Protein AF-A0A1B8DMP6-F1 (afdb_monomer_lite)

pLDDT: mean 74.44, std 21.94, range [22.84, 97.94]

Radius of gyration: 22.15 Å; chains: 1; bounding box: 63×44×57 Å

Foldseek 3Di:
DDDDDDDDDDDDPPPDDDDDDPDDDDPDDFFEWEDDPDQWIFGRDVLGTFTWGFDDPDPFKTKTFTPDDLVRLCVSCVVVVVVVCCCCVPVVDPDPPPVSPDPRIKMKGKWAFQPPDDPPDTRVVLVVQQQVLLVVCVVCDPAAAWRWSAKHHYPRIITTITDDFPFAFQVVVLVPQDDPPPDPPSADDVVSDDPVRVVLVVVLLVQNLVSLLVSLVFKLQQDDDRRQWTQHPVRRTYGDDSSRIDTNVPPPPPDSSSCVSVCVSVVRVCSNPVD

Structure (mmCIF, N/CA/C/O backbone):
data_AF-A0A1B8DMP6-F1
#
_entry.id   AF-A0A1B8DMP6-F1
#
loop_
_atom_site.group_PDB
_atom_site.id
_atom_site.type_symbol
_atom_site.label_atom_id
_atom_site.label_alt_id
_atom_site.label_comp_id
_atom_site.label_asym_id
_atom_site.label_entity_id
_atom_site.label_seq_id
_atom_site.pdbx_PDB_ins_code
_atom_site.Cartn_x
_atom_site.Cartn_y
_atom_site.Cartn_z
_atom_site.occupancy
_atom_site.B_iso_or_equiv
_atom_site.auth_seq_id
_atom_site.auth_comp_id
_atom_site.auth_asym_id
_atom_site.auth_atom_id
_atom_site.pdbx_PDB_model_num
ATOM 1 N N . MET A 1 1 ? 45.201 -12.521 -18.069 1.00 33.62 1 MET A N 1
ATOM 2 C CA . MET A 1 1 ? 44.162 -11.495 -18.303 1.00 33.62 1 MET A CA 1
ATOM 3 C C . MET A 1 1 ? 43.830 -10.899 -16.941 1.00 33.62 1 MET A C 1
ATOM 5 O O . MET A 1 1 ? 43.473 -11.655 -16.050 1.00 33.62 1 MET A O 1
ATOM 9 N N . GLN A 1 2 ? 44.155 -9.622 -16.728 1.00 22.84 2 GLN A N 1
ATOM 10 C CA . GLN A 1 2 ? 44.167 -8.981 -15.406 1.00 22.84 2 GLN A CA 1
ATOM 11 C C . GLN A 1 2 ? 42.744 -8.743 -14.884 1.00 22.84 2 GLN A C 1
ATOM 13 O O . GLN A 1 2 ? 41.912 -8.181 -15.591 1.00 22.84 2 GLN A O 1
ATOM 18 N N . ILE A 1 3 ? 42.490 -9.162 -13.643 1.00 25.84 3 ILE A N 1
ATOM 19 C CA . ILE A 1 3 ? 41.273 -8.852 -12.889 1.00 25.84 3 ILE A CA 1
ATOM 20 C C . ILE A 1 3 ? 41.447 -7.436 -12.335 1.00 25.84 3 ILE A C 1
ATOM 22 O O . ILE A 1 3 ? 42.351 -7.185 -11.538 1.00 25.84 3 ILE A O 1
ATOM 26 N N . ALA A 1 4 ? 40.621 -6.502 -12.799 1.00 23.95 4 ALA A N 1
ATOM 27 C CA . ALA A 1 4 ? 40.600 -5.143 -12.282 1.00 23.95 4 ALA A CA 1
ATOM 28 C C . ALA A 1 4 ? 39.907 -5.130 -10.911 1.00 23.95 4 ALA A C 1
ATOM 30 O O . ALA A 1 4 ? 38.746 -5.516 -10.791 1.00 23.95 4 ALA A O 1
ATOM 31 N N . VAL A 1 5 ? 40.628 -4.689 -9.882 1.00 28.22 5 VAL A N 1
ATOM 32 C CA . VAL A 1 5 ? 40.085 -4.421 -8.545 1.00 28.22 5 VAL A CA 1
ATOM 33 C C . VAL A 1 5 ? 39.581 -2.973 -8.529 1.00 28.22 5 VAL A C 1
ATOM 35 O O . VAL A 1 5 ? 40.358 -2.079 -8.880 1.00 28.22 5 VAL A O 1
ATOM 38 N N . PRO A 1 6 ? 38.324 -2.689 -8.147 1.00 30.22 6 PRO A N 1
ATOM 39 C CA . PRO A 1 6 ? 37.861 -1.312 -8.039 1.00 30.22 6 PRO A CA 1
ATOM 40 C C . PRO A 1 6 ? 38.551 -0.591 -6.869 1.00 30.22 6 PRO A C 1
ATOM 42 O O . PRO A 1 6 ? 38.603 -1.087 -5.744 1.00 30.22 6 PRO A O 1
ATOM 45 N N . ARG A 1 7 ? 39.095 0.598 -7.158 1.00 28.22 7 ARG A N 1
ATOM 46 C CA . ARG A 1 7 ? 39.616 1.553 -6.169 1.00 28.22 7 ARG A CA 1
ATOM 47 C C . ARG A 1 7 ? 38.461 2.345 -5.559 1.00 28.22 7 ARG A C 1
ATOM 49 O O . ARG A 1 7 ? 37.626 2.872 -6.286 1.00 28.22 7 ARG A O 1
ATOM 56 N N . VAL A 1 8 ? 38.477 2.474 -4.236 1.00 36.81 8 VAL A N 1
ATOM 57 C CA . VAL A 1 8 ? 37.592 3.351 -3.459 1.00 36.81 8 VAL A CA 1
ATOM 58 C C . VAL A 1 8 ? 38.198 4.759 -3.392 1.00 36.81 8 VAL A C 1
ATOM 60 O O . VAL A 1 8 ? 39.362 4.910 -3.027 1.00 36.81 8 VAL A O 1
ATOM 63 N N . SER A 1 9 ? 37.410 5.785 -3.713 1.00 31.52 9 SER A N 1
ATOM 64 C CA . SER A 1 9 ? 37.657 7.208 -3.405 1.00 31.52 9 SER A CA 1
ATOM 65 C C . SER A 1 9 ? 36.310 7.932 -3.561 1.00 31.52 9 SER A C 1
ATOM 67 O O . SER A 1 9 ? 35.652 7.674 -4.560 1.00 31.52 9 SER A O 1
ATOM 69 N N . THR A 1 10 ? 35.768 8.777 -2.684 1.00 31.34 10 THR A N 1
ATOM 70 C CA . THR A 1 10 ? 36.256 9.627 -1.583 1.00 31.34 10 THR A CA 1
ATOM 71 C C . THR A 1 10 ? 35.110 9.841 -0.579 1.00 31.34 10 THR A C 1
ATOM 73 O O . THR A 1 10 ? 33.948 9.860 -0.971 1.00 31.34 10 THR A O 1
ATOM 76 N N . THR A 1 11 ? 35.420 10.055 0.700 1.00 29.83 11 THR A N 1
ATOM 77 C CA . THR A 1 11 ? 34.461 10.412 1.761 1.00 29.83 11 THR A CA 1
ATOM 78 C C . THR A 1 11 ? 34.101 11.903 1.720 1.00 29.83 11 THR A C 1
ATOM 80 O O . THR A 1 11 ? 34.985 12.754 1.817 1.00 29.83 11 THR A O 1
ATOM 83 N N . HIS A 1 12 ? 32.807 12.235 1.638 1.00 34.91 12 HIS A N 1
ATOM 84 C CA . HIS A 1 12 ? 32.299 13.576 1.954 1.00 34.91 12 HIS A CA 1
ATOM 85 C C . HIS A 1 12 ? 32.046 13.718 3.467 1.00 34.91 12 HIS A C 1
ATOM 87 O O . HIS A 1 12 ? 31.744 12.742 4.153 1.00 34.91 12 HIS A O 1
ATOM 93 N N . LYS A 1 13 ? 32.149 14.950 3.991 1.00 34.47 13 LYS A N 1
ATOM 94 C CA . LYS A 1 13 ? 32.055 15.297 5.428 1.00 34.47 13 LYS A CA 1
ATOM 95 C C . LYS A 1 13 ? 30.733 14.924 6.130 1.00 34.47 13 LYS A C 1
ATOM 97 O O . LYS A 1 13 ? 30.659 15.087 7.341 1.00 34.47 13 LYS A O 1
ATOM 102 N N . ASN A 1 14 ? 29.740 14.395 5.413 1.00 31.55 14 ASN A N 1
ATOM 103 C CA . ASN A 1 14 ? 28.408 14.095 5.949 1.00 31.55 14 ASN A CA 1
ATOM 104 C C . ASN A 1 14 ? 28.086 12.587 6.005 1.00 31.55 14 ASN A C 1
ATOM 106 O O . ASN A 1 14 ? 26.927 12.228 6.147 1.00 31.55 14 ASN A O 1
ATOM 110 N N . GLY A 1 15 ? 29.071 11.691 5.884 1.00 30.66 15 GLY A N 1
ATOM 111 C CA . GLY A 1 15 ? 28.892 10.259 6.192 1.00 30.66 15 GLY A CA 1
ATOM 112 C C . GLY A 1 15 ? 28.132 9.408 5.161 1.00 30.66 15 GLY A C 1
ATOM 113 O O . GLY A 1 15 ? 28.209 8.185 5.236 1.00 30.66 15 GLY A O 1
ATOM 114 N N . TRP A 1 16 ? 27.480 10.001 4.160 1.00 24.11 16 TRP A N 1
ATOM 115 C CA . TRP A 1 16 ? 26.817 9.253 3.087 1.00 24.11 16 TRP A CA 1
ATOM 116 C C . TRP A 1 16 ? 27.833 8.723 2.063 1.00 24.11 16 TRP A C 1
ATOM 118 O O . TRP A 1 16 ? 28.698 9.462 1.584 1.00 24.11 16 TRP A O 1
ATOM 128 N N . ARG A 1 17 ? 27.748 7.424 1.743 1.00 28.45 17 ARG A N 1
ATOM 129 C CA . ARG A 1 17 ? 28.508 6.789 0.655 1.00 28.45 17 ARG A CA 1
ATOM 130 C C . ARG A 1 17 ? 27.639 6.753 -0.601 1.00 28.45 17 ARG A C 1
ATOM 132 O O . ARG A 1 17 ? 26.581 6.135 -0.581 1.00 28.45 17 ARG A O 1
ATOM 139 N N . ASP A 1 18 ? 28.122 7.336 -1.695 1.00 25.33 18 ASP A N 1
ATOM 140 C CA . ASP A 1 18 ? 27.498 7.178 -3.010 1.00 25.33 18 ASP A CA 1
ATOM 141 C C . ASP A 1 18 ? 27.704 5.743 -3.518 1.00 25.33 18 ASP A C 1
ATOM 143 O O . ASP A 1 18 ? 28.819 5.332 -3.854 1.00 25.33 18 ASP A O 1
ATOM 147 N N . VAL A 1 19 ? 26.621 4.967 -3.594 1.00 27.80 19 VAL A N 1
ATOM 148 C CA . VAL A 1 19 ? 26.600 3.692 -4.319 1.00 27.80 19 VAL A CA 1
ATOM 149 C C . VAL A 1 19 ? 26.201 3.987 -5.763 1.00 27.80 19 VAL A C 1
ATOM 151 O O . VAL A 1 19 ? 25.028 4.118 -6.101 1.00 27.80 19 VAL A O 1
ATOM 154 N N . VAL A 1 20 ? 27.201 4.122 -6.635 1.00 23.83 20 VAL A N 1
ATOM 155 C CA . VAL A 1 20 ? 26.986 4.263 -8.080 1.00 23.83 20 VAL A CA 1
ATOM 156 C C . VAL A 1 20 ? 26.579 2.904 -8.650 1.00 23.83 20 VAL A C 1
ATOM 158 O O . VAL A 1 20 ? 27.416 2.025 -8.855 1.00 23.83 20 VAL A O 1
ATOM 161 N N . TYR A 1 21 ? 25.291 2.728 -8.943 1.00 27.02 21 TYR A N 1
ATOM 162 C CA . TYR A 1 21 ? 24.821 1.587 -9.722 1.00 27.02 21 TYR A CA 1
ATOM 163 C C . TYR A 1 21 ? 25.237 1.763 -11.187 1.00 27.02 21 TYR A C 1
ATOM 165 O O . TYR A 1 21 ? 24.752 2.652 -11.890 1.00 27.02 21 TYR A O 1
ATOM 173 N N . GLN A 1 22 ? 26.119 0.890 -11.681 1.00 22.86 22 GLN A N 1
ATOM 174 C CA . GLN A 1 22 ? 26.299 0.717 -13.122 1.00 22.86 22 GLN A CA 1
ATOM 175 C C . GLN A 1 22 ? 25.031 0.078 -13.701 1.00 22.86 22 GLN A C 1
ATOM 177 O O . GLN A 1 22 ? 24.845 -1.137 -13.674 1.00 22.86 22 GLN A O 1
ATOM 182 N N . SER A 1 23 ? 24.142 0.924 -14.221 1.00 25.86 23 SER A N 1
ATOM 183 C CA . SER A 1 23 ? 23.002 0.515 -15.036 1.00 25.86 23 SER A CA 1
ATOM 184 C C . SER A 1 23 ? 23.513 -0.149 -16.317 1.00 25.86 23 SER A C 1
ATOM 186 O O . SER A 1 23 ? 24.060 0.509 -17.204 1.00 25.86 23 SER A O 1
ATOM 188 N N . SER A 1 24 ? 23.359 -1.471 -16.414 1.00 24.83 24 SER A N 1
ATOM 189 C CA . SER A 1 24 ? 23.476 -2.160 -17.697 1.00 24.83 24 SER A CA 1
ATOM 190 C C . SER A 1 24 ? 22.242 -1.816 -18.533 1.00 24.83 24 SER A C 1
ATOM 192 O O . SER A 1 24 ? 21.097 -1.990 -18.116 1.00 24.83 24 SER A O 1
ATOM 194 N N . THR A 1 25 ? 22.479 -1.262 -19.717 1.00 27.34 25 THR A N 1
ATOM 195 C CA . THR A 1 25 ? 21.466 -0.790 -20.660 1.00 27.34 25 THR A CA 1
ATOM 196 C C . THR A 1 25 ? 20.617 -1.946 -21.196 1.00 27.34 25 THR A C 1
ATOM 198 O O . THR A 1 25 ? 20.849 -2.482 -22.277 1.00 27.34 25 THR A O 1
ATOM 201 N N . MET A 1 26 ? 19.568 -2.316 -20.460 1.00 24.88 26 MET A N 1
ATOM 202 C CA . MET A 1 26 ? 18.435 -3.044 -21.025 1.00 24.88 26 MET A CA 1
ATOM 203 C C . MET A 1 26 ? 17.499 -2.057 -21.725 1.00 24.88 26 MET A C 1
ATOM 205 O O . MET A 1 26 ? 16.881 -1.206 -21.091 1.00 24.88 26 MET A O 1
ATOM 209 N N . SER A 1 27 ? 17.359 -2.198 -23.044 1.00 28.94 27 SER A N 1
ATOM 210 C CA . SER A 1 27 ? 16.317 -1.528 -23.828 1.00 28.94 27 SER A CA 1
ATOM 211 C C . SER A 1 27 ? 14.931 -1.958 -23.320 1.00 28.94 27 SER A C 1
ATOM 213 O O . SER A 1 27 ? 14.424 -3.023 -23.680 1.00 28.94 27 SER A O 1
ATOM 215 N N . ARG A 1 28 ? 14.326 -1.154 -22.436 1.00 38.50 28 ARG A N 1
ATOM 216 C CA . ARG A 1 28 ? 12.959 -1.348 -21.934 1.00 38.50 28 ARG A CA 1
ATOM 217 C C . ARG A 1 28 ? 11.978 -0.683 -22.904 1.00 38.50 28 ARG A C 1
ATOM 219 O O . ARG A 1 28 ? 11.980 0.529 -23.082 1.00 38.50 28 ARG A O 1
ATOM 226 N N . LYS A 1 29 ? 11.134 -1.483 -23.561 1.00 38.53 29 LYS A N 1
ATOM 227 C CA . LYS A 1 29 ? 9.987 -0.972 -24.329 1.00 38.53 29 LYS A CA 1
ATOM 228 C C . LYS A 1 29 ? 8.867 -0.632 -23.339 1.00 38.53 29 LYS A C 1
ATOM 230 O O . LYS A 1 29 ? 8.308 -1.536 -22.725 1.00 38.53 29 LYS A O 1
ATOM 235 N N . HIS A 1 30 ? 8.573 0.654 -23.168 1.00 40.12 30 HIS A N 1
ATOM 236 C CA . HIS A 1 30 ? 7.564 1.159 -22.232 1.00 40.12 30 HIS A CA 1
ATOM 237 C C . HIS A 1 30 ? 6.144 1.114 -22.824 1.00 40.12 30 HIS A C 1
ATOM 239 O O . HIS A 1 30 ? 5.951 1.329 -24.020 1.00 40.12 30 HIS A O 1
ATOM 245 N N . THR A 1 31 ? 5.142 0.870 -21.973 1.00 43.78 31 THR A N 1
ATOM 246 C CA . THR A 1 31 ? 3.728 1.161 -22.274 1.00 43.78 31 THR A CA 1
ATOM 247 C C . THR A 1 31 ? 3.530 2.672 -22.147 1.00 43.78 31 THR A C 1
ATOM 249 O O . THR A 1 31 ? 3.888 3.245 -21.116 1.00 43.78 31 THR A O 1
ATOM 252 N N . ARG A 1 32 ? 3.003 3.316 -23.191 1.00 39.25 32 ARG A N 1
ATOM 253 C CA . ARG A 1 32 ? 2.798 4.770 -23.274 1.00 39.25 32 ARG A CA 1
ATOM 254 C C . ARG A 1 32 ? 1.329 5.104 -22.993 1.00 39.25 32 ARG A C 1
ATOM 256 O O . ARG A 1 32 ? 0.453 4.303 -23.270 1.00 39.25 32 ARG A O 1
ATOM 263 N N . LEU A 1 33 ? 1.033 6.270 -22.444 1.00 41.59 33 LEU A N 1
ATOM 264 C CA . LEU A 1 33 ? -0.312 6.838 -22.299 1.00 41.59 33 LEU A CA 1
ATOM 265 C C . LEU A 1 33 ? -0.308 8.187 -23.010 1.00 41.59 33 LEU A C 1
ATOM 267 O O . LEU A 1 33 ? 0.566 9.011 -22.727 1.00 41.59 33 LEU A O 1
ATOM 271 N N . ASP A 1 34 ? -1.268 8.406 -23.907 1.00 40.22 34 ASP A N 1
ATOM 272 C CA . ASP A 1 34 ? -1.482 9.704 -24.539 1.00 40.22 34 ASP A CA 1
ATOM 273 C C . ASP A 1 34 ? -2.775 10.316 -23.994 1.00 40.22 34 ASP A C 1
ATOM 275 O O . ASP A 1 34 ? -3.775 9.634 -23.744 1.00 40.22 34 ASP A O 1
ATOM 279 N N . PHE A 1 35 ? -2.722 11.627 -23.779 1.00 39.81 35 PHE A N 1
ATOM 280 C CA . PHE A 1 35 ? -3.811 12.409 -23.226 1.00 39.81 35 PHE A CA 1
ATOM 281 C C . PHE A 1 35 ? -4.544 13.105 -24.360 1.00 39.81 35 PHE A C 1
ATOM 283 O O . PHE A 1 35 ? -3.930 13.779 -25.188 1.00 39.81 35 PHE A O 1
ATOM 290 N N . ASN A 1 36 ? -5.865 12.991 -24.341 1.00 33.12 36 ASN A N 1
ATOM 291 C CA . ASN A 1 36 ? -6.738 13.932 -25.021 1.00 33.12 36 ASN A CA 1
ATOM 292 C C . ASN A 1 36 ? -7.479 14.735 -23.943 1.00 33.12 36 ASN A C 1
ATOM 294 O O . ASN A 1 36 ? -7.669 14.240 -22.835 1.00 33.12 36 ASN A O 1
ATOM 298 N N . THR A 1 37 ? -7.907 15.958 -24.239 1.00 39.00 37 THR A N 1
ATOM 299 C CA . THR A 1 37 ? -8.575 16.903 -23.310 1.00 39.00 37 THR A CA 1
ATOM 300 C C . THR A 1 37 ? -9.987 16.469 -22.852 1.00 39.00 37 THR A C 1
ATOM 302 O O . THR A 1 37 ? -10.817 17.289 -22.473 1.00 39.00 37 THR A O 1
ATOM 305 N N . SER A 1 38 ? -10.274 15.167 -22.873 1.00 37.28 38 SER A N 1
ATOM 306 C CA . SER A 1 38 ? -11.553 14.507 -22.589 1.00 37.28 38 SER A CA 1
ATOM 307 C C . SER A 1 38 ? -11.377 13.563 -21.378 1.00 37.28 38 SER A C 1
ATOM 309 O O . SER A 1 38 ? -10.249 13.136 -21.134 1.00 37.28 38 SER A O 1
ATOM 311 N N . PRO A 1 39 ? -12.419 13.175 -20.608 1.00 48.31 39 PRO A N 1
ATOM 312 C CA . PRO A 1 39 ? -12.290 12.330 -19.400 1.00 48.31 39 PRO A CA 1
ATOM 313 C C . PRO A 1 39 ? -11.859 10.869 -19.667 1.00 48.31 39 PRO A C 1
ATOM 315 O O . PRO A 1 39 ? -12.041 9.988 -18.823 1.00 48.31 39 PRO A O 1
ATOM 318 N N . HIS A 1 40 ? -11.291 10.596 -20.840 1.00 42.19 40 HIS A N 1
ATOM 319 C CA . HIS A 1 40 ? -10.938 9.278 -21.335 1.00 42.19 40 HIS A CA 1
ATOM 320 C C . HIS A 1 40 ? -9.421 9.159 -21.497 1.00 42.19 40 HIS A C 1
ATOM 322 O O . HIS A 1 40 ? -8.795 9.928 -22.223 1.00 42.19 40 HIS A O 1
ATOM 328 N N . TRP A 1 41 ? -8.846 8.163 -20.830 1.00 47.44 41 TRP A N 1
ATOM 329 C CA . TRP A 1 41 ? -7.423 7.830 -20.867 1.00 47.44 41 TRP A CA 1
ATOM 330 C C . TRP A 1 41 ? -7.208 6.692 -21.839 1.00 47.44 41 TRP A C 1
ATOM 332 O O . TRP A 1 41 ? -7.981 5.734 -21.818 1.00 47.44 41 TRP A O 1
ATOM 342 N N . VAL A 1 42 ? -6.155 6.772 -22.651 1.00 52.00 42 VAL A N 1
ATOM 343 C CA . VAL A 1 42 ? -5.785 5.699 -23.573 1.00 52.00 42 VAL A CA 1
ATOM 344 C C . VAL A 1 42 ? -4.441 5.108 -23.168 1.00 52.00 42 VAL A C 1
ATOM 346 O O . VAL A 1 42 ? -3.392 5.686 -23.439 1.00 52.00 42 VAL A O 1
ATOM 349 N N . LEU A 1 43 ? -4.458 3.939 -22.518 1.00 56.31 43 LEU A N 1
ATOM 350 C CA . LEU A 1 43 ? -3.243 3.155 -22.271 1.00 56.31 43 LEU A CA 1
ATOM 351 C C . LEU A 1 43 ? -2.788 2.576 -23.613 1.00 56.31 43 LEU A C 1
ATOM 353 O O . LEU A 1 43 ? -3.345 1.578 -24.072 1.00 56.31 43 LEU A O 1
ATOM 357 N N . HIS A 1 44 ? -1.795 3.196 -24.242 1.00 46.62 44 HIS A N 1
ATOM 358 C CA . HIS A 1 44 ? -1.091 2.652 -25.397 1.00 46.62 44 HIS A CA 1
ATOM 359 C C . HIS A 1 44 ? -0.116 1.576 -24.930 1.00 46.62 44 HIS A C 1
ATOM 361 O O . HIS A 1 44 ? 1.078 1.782 -24.700 1.00 46.62 44 HIS A O 1
ATOM 367 N N . SER A 1 45 ? -0.643 0.365 -24.814 1.00 50.59 45 SER A N 1
ATOM 368 C CA . SER A 1 45 ? 0.199 -0.815 -24.895 1.00 50.59 45 SER A CA 1
ATOM 369 C C . SER A 1 45 ? 0.634 -0.995 -26.351 1.00 50.59 45 SER A C 1
ATOM 371 O O . SER A 1 45 ? -0.184 -0.749 -27.241 1.00 50.59 45 SER A O 1
ATOM 373 N N . PRO A 1 46 ? 1.843 -1.521 -26.632 1.00 44.47 46 PRO A N 1
ATOM 374 C CA . PRO A 1 46 ? 2.209 -1.966 -27.982 1.00 44.47 46 PRO A CA 1
ATOM 375 C C . PRO A 1 46 ? 1.214 -2.971 -28.599 1.00 44.47 46 PRO A C 1
ATOM 377 O O . PRO A 1 46 ? 1.335 -3.306 -29.773 1.00 44.47 46 PRO A O 1
ATOM 380 N N . PHE A 1 47 ? 0.237 -3.451 -27.821 1.00 40.72 47 PHE A N 1
ATOM 381 C CA . PHE A 1 47 ? -0.728 -4.467 -28.212 1.00 40.72 47 PHE A CA 1
ATOM 382 C C . PHE A 1 47 ? -2.194 -3.995 -28.245 1.00 40.72 47 PHE A C 1
ATOM 384 O O . PHE A 1 47 ? -3.014 -4.722 -28.793 1.00 40.72 47 PHE A O 1
ATOM 391 N N . ALA A 1 48 ? -2.557 -2.843 -27.654 1.00 46.91 48 ALA A N 1
ATOM 392 C CA . ALA A 1 48 ? -3.903 -2.245 -27.742 1.00 46.91 48 ALA A CA 1
ATOM 393 C C . ALA A 1 48 ? -4.012 -0.916 -26.973 1.00 46.91 48 ALA A C 1
ATOM 395 O O . ALA A 1 48 ? -3.352 -0.728 -25.951 1.00 46.91 48 ALA A O 1
ATOM 396 N N . ASN A 1 49 ? -4.969 -0.087 -27.395 1.00 52.09 49 ASN A N 1
ATOM 397 C CA . ASN A 1 49 ? -5.490 1.055 -26.646 1.00 52.09 49 ASN A CA 1
ATOM 398 C C . ASN A 1 49 ? -6.470 0.556 -25.569 1.00 52.09 49 ASN A C 1
ATOM 400 O O . ASN A 1 49 ? -7.496 -0.037 -25.909 1.00 52.09 49 ASN A O 1
ATOM 404 N N . LEU A 1 50 ? -6.187 0.763 -24.279 1.00 56.97 50 LEU A N 1
ATOM 405 C CA . LEU A 1 50 ? -7.211 0.596 -23.237 1.00 56.97 50 LEU A CA 1
ATOM 406 C C . LEU A 1 50 ? -7.815 1.947 -22.890 1.00 56.97 50 LEU A C 1
ATOM 408 O O . LEU A 1 50 ? -7.102 2.842 -22.453 1.00 56.97 50 LEU A O 1
ATOM 412 N N . TYR A 1 51 ? -9.131 2.047 -23.039 1.00 56.94 51 TYR A N 1
ATOM 413 C CA . TYR A 1 51 ? -9.893 3.197 -22.581 1.00 56.94 51 TYR A CA 1
ATOM 414 C C . TYR A 1 51 ? -10.177 3.062 -21.089 1.00 56.94 51 TYR A C 1
ATOM 416 O O . TYR A 1 51 ? -10.739 2.050 -20.653 1.00 56.94 51 TYR A O 1
ATOM 424 N N . ALA A 1 52 ? -9.797 4.084 -20.330 1.00 59.56 52 ALA A N 1
ATOM 425 C CA . ALA A 1 52 ? -10.096 4.193 -18.916 1.00 59.56 52 ALA A CA 1
ATOM 426 C C . ALA A 1 52 ? -10.780 5.518 -18.577 1.00 59.56 52 ALA A C 1
ATOM 428 O O . ALA A 1 52 ? -10.470 6.561 -19.150 1.00 59.56 52 ALA A O 1
ATOM 429 N N . THR A 1 53 ? -11.705 5.464 -17.625 1.00 59.47 53 THR A N 1
ATOM 430 C CA . THR A 1 53 ? -12.316 6.649 -17.010 1.00 59.47 53 THR A CA 1
ATOM 431 C C . THR A 1 53 ? -11.624 6.917 -15.676 1.00 59.47 53 THR A C 1
ATOM 433 O O . THR A 1 53 ? -11.400 5.959 -14.932 1.00 59.47 53 THR A O 1
ATOM 436 N N . ILE A 1 54 ? -11.296 8.182 -15.376 1.00 61.62 54 ILE A N 1
ATOM 437 C CA . ILE A 1 54 ? -10.798 8.572 -14.046 1.00 61.62 54 ILE A CA 1
ATOM 438 C C . ILE A 1 54 ? -11.963 8.639 -13.071 1.00 61.62 54 ILE A C 1
ATOM 440 O O . ILE A 1 54 ? -12.934 9.350 -13.321 1.00 61.62 54 ILE A O 1
ATOM 444 N N . ASP A 1 55 ? -11.803 7.995 -11.925 1.00 57.09 55 ASP A N 1
ATOM 445 C CA . ASP A 1 55 ? -12.687 8.162 -10.775 1.00 57.09 55 ASP A CA 1
ATOM 446 C C . ASP A 1 55 ? -11.859 8.492 -9.525 1.00 57.09 55 ASP A C 1
ATOM 448 O O . ASP A 1 55 ? -11.543 7.620 -8.719 1.00 57.09 55 ASP A O 1
ATOM 452 N N . SER A 1 56 ? -11.368 9.732 -9.400 1.00 55.88 56 SER A N 1
ATOM 453 C CA . SER A 1 56 ? -10.500 10.081 -8.270 1.00 55.88 56 SER A CA 1
ATOM 454 C C . SER A 1 56 ? -10.620 11.527 -7.800 1.00 55.88 56 SER A C 1
ATOM 456 O O . SER A 1 56 ? -10.474 12.474 -8.568 1.00 55.88 56 SER A O 1
ATOM 458 N N . LYS A 1 57 ? -10.805 11.667 -6.480 1.00 60.12 57 LYS A N 1
ATOM 459 C CA . LYS A 1 57 ? -10.632 12.911 -5.711 1.00 60.12 57 LYS A CA 1
ATOM 460 C C . LYS A 1 57 ? -9.204 13.075 -5.158 1.00 60.12 57 LYS A C 1
ATOM 462 O O . LYS A 1 57 ? -8.894 14.117 -4.585 1.00 60.12 57 LYS A O 1
ATOM 467 N N . ARG A 1 58 ? -8.339 12.057 -5.274 1.00 63.47 58 ARG A N 1
ATOM 468 C CA . ARG A 1 58 ? -6.984 12.046 -4.694 1.00 63.47 58 ARG A CA 1
ATOM 469 C C . ARG A 1 58 ? -5.972 12.608 -5.693 1.00 63.47 58 ARG A C 1
ATOM 471 O O . ARG A 1 58 ? -5.893 12.150 -6.827 1.00 63.47 58 ARG A O 1
ATOM 478 N N . LYS A 1 59 ? -5.157 13.578 -5.262 1.00 71.19 59 LYS A N 1
ATOM 479 C CA . LYS A 1 59 ? -4.222 14.304 -6.147 1.00 71.19 59 LYS A CA 1
ATOM 480 C C . LYS A 1 59 ? -3.156 13.400 -6.795 1.00 71.19 59 LYS A C 1
ATOM 482 O O . LYS A 1 59 ? -2.839 13.601 -7.963 1.00 71.19 59 LYS A O 1
ATOM 487 N N . LYS A 1 60 ? -2.629 12.406 -6.062 1.00 80.25 60 LYS A N 1
ATOM 488 C CA . LYS A 1 60 ? -1.502 11.552 -6.501 1.00 80.25 60 LYS A CA 1
ATOM 489 C C . LYS A 1 60 ? -1.906 10.214 -7.153 1.00 80.25 60 LYS A C 1
ATOM 491 O O . LYS A 1 60 ? -1.063 9.567 -7.767 1.00 80.25 60 LYS A O 1
ATOM 496 N N . ALA A 1 61 ? -3.165 9.781 -7.048 1.00 85.31 61 ALA A N 1
ATOM 497 C CA . ALA A 1 61 ? -3.591 8.447 -7.487 1.00 85.31 61 ALA A CA 1
ATOM 498 C C . ALA A 1 61 ? -4.897 8.504 -8.281 1.00 85.31 61 ALA A C 1
ATOM 500 O O . ALA A 1 61 ? -5.859 9.132 -7.845 1.00 85.31 61 ALA A O 1
ATOM 501 N N . HIS A 1 62 ? -4.950 7.822 -9.426 1.00 87.19 62 HIS A N 1
ATOM 502 C CA . HIS A 1 62 ? -6.132 7.776 -10.292 1.00 87.19 62 HIS A CA 1
ATOM 503 C C . HIS A 1 62 ? -6.680 6.361 -10.359 1.00 87.19 62 HIS A C 1
ATOM 505 O O . HIS A 1 62 ? -5.951 5.436 -10.710 1.00 87.19 62 HIS A O 1
ATOM 511 N N . VAL A 1 63 ? -7.965 6.188 -10.048 1.00 88.00 63 VAL A N 1
ATOM 512 C CA . VAL A 1 63 ? -8.653 4.923 -10.307 1.00 88.00 63 VAL A CA 1
ATOM 513 C C . VAL A 1 63 ? -9.048 4.903 -11.773 1.00 88.00 63 VAL A C 1
ATOM 515 O O . VAL A 1 63 ? -9.722 5.815 -12.250 1.00 88.00 63 VAL A O 1
ATOM 518 N N . LEU A 1 64 ? -8.624 3.861 -12.476 1.00 87.06 64 LEU A N 1
ATOM 519 C CA . LEU A 1 64 ? -8.926 3.635 -13.878 1.00 87.06 64 LEU A CA 1
ATOM 520 C C . LEU A 1 64 ? -9.849 2.424 -14.002 1.00 87.06 64 LEU A C 1
ATOM 522 O O . LEU A 1 64 ? -9.500 1.325 -13.569 1.00 87.06 64 LEU A O 1
ATOM 526 N N . THR A 1 65 ? -11.015 2.620 -14.623 1.00 85.38 65 THR A N 1
ATOM 527 C CA . THR A 1 65 ? -11.925 1.519 -14.986 1.00 85.38 65 THR A CA 1
ATOM 528 C C . THR A 1 65 ? -11.778 1.181 -16.464 1.00 85.38 65 THR A C 1
ATOM 530 O O . THR A 1 65 ? -12.079 2.006 -17.324 1.00 85.38 65 THR A O 1
ATOM 533 N N . LEU A 1 66 ? -11.337 -0.039 -16.760 1.00 81.81 66 LEU A N 1
ATOM 534 C CA . LEU A 1 66 ? -11.175 -0.560 -18.111 1.00 81.81 66 LEU A CA 1
ATOM 535 C C . LEU A 1 66 ? -12.546 -0.919 -18.701 1.00 81.81 66 LEU A C 1
ATOM 537 O O . LEU A 1 66 ? -13.278 -1.739 -18.149 1.00 81.81 66 LEU A O 1
ATOM 541 N N . GLN A 1 67 ? -12.880 -0.329 -19.850 1.00 76.31 67 GLN A N 1
ATOM 542 C CA . GLN A 1 67 ? -14.215 -0.421 -20.470 1.00 76.31 67 GLN A CA 1
ATOM 543 C C . GLN A 1 67 ? -14.522 -1.763 -21.169 1.00 76.31 67 GLN A C 1
ATOM 545 O O . GLN A 1 67 ? -15.613 -1.956 -21.694 1.00 76.31 67 GLN A O 1
ATOM 550 N N . SER A 1 68 ? -13.575 -2.703 -21.217 1.00 74.25 68 SER A N 1
ATOM 551 C CA . SER A 1 68 ? -13.728 -3.968 -21.950 1.00 74.25 68 SER A CA 1
ATOM 552 C C . SER A 1 68 ? -13.736 -5.171 -21.012 1.00 74.25 68 SER A C 1
ATOM 554 O O . SER A 1 68 ? -12.924 -5.260 -20.087 1.00 74.25 68 SER A O 1
ATOM 556 N N . SER A 1 69 ? -14.648 -6.117 -21.268 1.00 77.31 69 SER A N 1
ATOM 557 C CA . SER A 1 69 ? -14.716 -7.375 -20.520 1.00 77.31 69 SER A CA 1
ATOM 558 C C . SER A 1 69 ? -13.414 -8.167 -20.664 1.00 77.31 69 SER A C 1
ATOM 560 O O . SER A 1 69 ? -12.708 -8.044 -21.668 1.00 77.31 69 SER A O 1
ATOM 562 N N . LEU A 1 70 ? -13.090 -9.009 -19.676 1.00 72.81 70 LEU A N 1
ATOM 563 C CA . LEU A 1 70 ? -11.896 -9.862 -19.732 1.00 72.81 70 LEU A CA 1
ATOM 564 C C . LEU A 1 70 ? -11.879 -10.736 -20.992 1.00 72.81 70 LEU A C 1
ATOM 566 O O . LEU A 1 70 ? -10.843 -10.837 -21.641 1.00 72.81 70 LEU A O 1
ATOM 570 N N . LEU A 1 71 ? -13.030 -11.293 -21.388 1.00 75.81 71 LEU A N 1
ATOM 571 C CA . LEU A 1 71 ? -13.149 -12.094 -22.607 1.00 75.81 71 LEU A CA 1
ATOM 572 C C . LEU A 1 71 ? -12.912 -11.255 -23.867 1.00 75.81 71 LEU A C 1
ATOM 574 O O . LEU A 1 71 ? -12.156 -11.676 -24.734 1.00 75.81 71 LEU A O 1
ATOM 578 N N . ALA A 1 72 ? -13.491 -10.054 -23.962 1.00 78.44 72 ALA A N 1
ATOM 579 C CA . ALA A 1 72 ? -13.236 -9.168 -25.098 1.00 78.44 72 ALA A CA 1
ATOM 580 C C . ALA A 1 72 ? -11.751 -8.783 -25.175 1.00 78.44 72 ALA A C 1
ATOM 582 O O . ALA A 1 72 ? -11.159 -8.782 -26.251 1.00 78.44 72 ALA A O 1
ATOM 583 N N . ARG A 1 73 ? -11.116 -8.520 -24.028 1.00 74.31 73 ARG A N 1
ATOM 584 C CA . ARG A 1 73 ? -9.677 -8.231 -23.940 1.00 74.31 73 ARG A CA 1
ATOM 585 C C . ARG A 1 73 ? -8.814 -9.427 -24.315 1.00 74.31 73 ARG A C 1
ATOM 587 O O . ARG A 1 73 ? -7.778 -9.232 -24.939 1.00 74.31 73 ARG A O 1
ATOM 594 N N . PHE A 1 74 ? -9.230 -10.632 -23.943 1.00 77.50 74 PHE A N 1
ATOM 595 C CA . PHE A 1 74 ? -8.562 -11.875 -24.303 1.00 77.50 74 PHE A CA 1
ATOM 596 C C . PHE A 1 74 ? -8.668 -12.149 -25.804 1.00 77.50 74 PHE A C 1
ATOM 598 O O . PHE A 1 74 ? -7.649 -12.284 -26.475 1.00 77.50 74 PHE A O 1
ATOM 605 N N . LEU A 1 75 ? -9.889 -12.159 -26.349 1.00 79.62 75 LEU A N 1
ATOM 606 C CA . LEU A 1 75 ? -10.158 -12.461 -27.756 1.00 79.62 75 LEU A CA 1
ATOM 607 C C . LEU A 1 75 ? -9.495 -11.449 -28.692 1.00 79.62 75 LEU A C 1
ATOM 609 O O . LEU A 1 75 ? -8.801 -11.848 -29.624 1.00 79.62 75 LEU A O 1
ATOM 613 N N . ASN A 1 76 ? -9.597 -10.152 -28.385 1.00 72.44 76 ASN A N 1
ATOM 614 C CA . ASN A 1 76 ? -8.928 -9.105 -29.162 1.00 72.44 76 ASN A CA 1
ATOM 615 C C . ASN A 1 76 ? -7.395 -9.203 -29.104 1.00 72.44 76 ASN A C 1
ATOM 617 O O . ASN A 1 76 ? -6.713 -8.525 -29.870 1.00 72.44 76 ASN A O 1
ATOM 621 N N . ARG A 1 77 ? -6.835 -10.017 -28.198 1.00 70.81 77 ARG A N 1
ATOM 622 C CA . ARG A 1 77 ? -5.389 -10.198 -28.047 1.00 70.81 77 ARG A CA 1
ATOM 623 C C . ARG A 1 77 ? -4.889 -11.605 -28.327 1.00 70.81 77 ARG A C 1
ATOM 625 O O . ARG A 1 77 ? -3.678 -11.799 -28.295 1.00 70.81 77 ARG A O 1
ATOM 632 N N . LEU A 1 78 ? -5.761 -12.545 -28.690 1.00 78.56 78 LEU A N 1
ATOM 633 C CA . LEU A 1 78 ? -5.387 -13.914 -29.052 1.00 78.56 78 LEU A CA 1
ATOM 634 C C . LEU A 1 78 ? -4.217 -13.977 -30.061 1.00 78.56 78 LEU A C 1
ATOM 636 O O . LEU A 1 78 ? -3.278 -14.733 -29.807 1.00 78.56 78 LEU A O 1
ATOM 640 N N . PRO A 1 79 ? -4.173 -13.147 -31.130 1.00 75.69 79 PRO A N 1
ATOM 641 C CA . PRO A 1 79 ? -3.048 -13.157 -32.071 1.00 75.69 79 PRO A CA 1
ATOM 642 C C . PRO A 1 79 ? -1.708 -12.790 -31.413 1.00 75.69 79 PRO A C 1
ATOM 644 O O . PRO A 1 79 ? -0.673 -13.383 -31.706 1.00 75.69 79 PRO A O 1
ATOM 647 N N . PHE A 1 80 ? -1.726 -11.848 -30.467 1.00 69.94 80 PHE A N 1
ATOM 648 C CA . PHE A 1 80 ? -0.535 -11.418 -29.734 1.00 69.94 80 PHE A CA 1
ATOM 649 C C . PHE A 1 80 ? -0.137 -12.398 -28.635 1.00 69.94 80 PHE A C 1
ATOM 651 O O . PHE A 1 80 ? 1.048 -12.548 -28.364 1.00 69.94 80 PHE A O 1
ATOM 658 N N . ILE A 1 81 ? -1.106 -13.072 -28.012 1.00 73.56 81 ILE A N 1
ATOM 659 C CA . ILE A 1 81 ? -0.860 -14.137 -27.032 1.00 73.56 81 ILE A CA 1
ATOM 660 C C . ILE A 1 81 ? -0.133 -15.292 -27.709 1.00 73.56 81 ILE A C 1
ATOM 662 O O . ILE A 1 81 ? 0.862 -15.777 -27.180 1.00 73.56 81 ILE A O 1
ATOM 666 N N . LEU A 1 82 ? -0.585 -15.680 -28.901 1.00 78.50 82 LEU A N 1
ATOM 667 C CA . LEU A 1 82 ? 0.082 -16.689 -29.715 1.00 78.50 82 LEU A CA 1
ATOM 668 C C . LEU A 1 82 ? 1.498 -16.241 -30.093 1.00 78.50 82 LEU A C 1
ATOM 670 O O . LEU A 1 82 ? 2.444 -16.990 -29.871 1.00 78.50 82 LEU A O 1
ATOM 674 N N . GLN A 1 83 ? 1.677 -15.001 -30.557 1.00 74.88 83 GLN A N 1
ATOM 675 C CA . GLN A 1 83 ? 3.010 -14.463 -30.856 1.00 74.88 83 GLN A CA 1
ATOM 676 C C . GLN A 1 83 ? 3.923 -14.415 -29.619 1.00 74.88 83 GLN A C 1
ATOM 678 O O . GLN A 1 83 ? 5.115 -14.702 -29.715 1.00 74.88 83 GLN A O 1
ATOM 683 N N . TRP A 1 84 ? 3.385 -14.052 -28.453 1.00 74.50 84 TRP A N 1
ATOM 684 C CA . TRP A 1 84 ? 4.116 -14.030 -27.188 1.00 74.50 84 TRP A CA 1
ATOM 685 C C . TRP A 1 84 ? 4.504 -15.440 -26.745 1.00 74.50 84 TRP A C 1
ATOM 687 O O . TRP A 1 84 ? 5.662 -15.647 -26.408 1.00 74.50 84 TRP A O 1
ATOM 697 N N . LEU A 1 85 ? 3.586 -16.410 -26.810 1.00 77.00 85 LEU A N 1
ATOM 698 C CA . LEU A 1 85 ? 3.856 -17.819 -26.510 1.00 77.00 85 LEU A CA 1
ATOM 699 C C . LEU A 1 85 ? 4.946 -18.374 -27.423 1.00 77.00 85 LEU A C 1
ATOM 701 O O . LEU A 1 85 ? 5.887 -18.986 -26.933 1.00 77.00 85 LEU A O 1
ATOM 705 N N . VAL A 1 86 ? 4.863 -18.105 -28.728 1.00 79.56 86 VAL A N 1
ATOM 706 C CA . VAL A 1 86 ? 5.901 -18.466 -29.703 1.00 79.56 86 VAL A CA 1
ATOM 707 C C . VAL A 1 86 ? 7.230 -17.831 -29.307 1.00 79.56 86 VAL A C 1
ATOM 709 O O . VAL A 1 86 ? 8.234 -18.524 -29.195 1.00 79.56 86 VAL A O 1
ATOM 712 N N . ASN A 1 87 ? 7.246 -16.532 -29.006 1.00 70.69 87 ASN A N 1
ATOM 713 C CA . ASN A 1 87 ? 8.481 -15.859 -28.626 1.00 70.69 87 ASN A CA 1
ATOM 714 C C . ASN A 1 87 ? 9.050 -16.358 -27.288 1.00 70.69 87 ASN A C 1
ATOM 716 O O . ASN A 1 87 ? 10.265 -16.386 -27.106 1.00 70.69 87 ASN A O 1
ATOM 720 N N . HIS A 1 88 ? 8.191 -16.752 -26.353 1.00 74.06 88 HIS A N 1
ATOM 721 C CA . HIS A 1 88 ? 8.588 -17.231 -25.039 1.00 74.06 88 HIS A CA 1
ATOM 722 C C . HIS A 1 88 ? 9.123 -18.666 -25.101 1.00 74.06 88 HIS A C 1
ATOM 724 O O . HIS A 1 88 ? 10.210 -18.928 -24.592 1.00 74.06 88 HIS A O 1
ATOM 730 N N . LEU A 1 89 ? 8.410 -19.560 -25.792 1.00 78.12 89 LEU A N 1
ATOM 731 C CA . LEU A 1 89 ? 8.795 -20.960 -25.974 1.00 78.12 89 LEU A CA 1
ATOM 732 C C . LEU A 1 89 ? 10.025 -21.112 -26.875 1.00 78.12 89 LEU A C 1
ATOM 734 O O . LEU A 1 89 ? 10.853 -21.980 -26.621 1.00 78.12 89 LEU A O 1
ATOM 738 N N . ILE A 1 90 ? 10.163 -20.277 -27.910 1.00 74.62 90 ILE A N 1
ATOM 739 C CA . ILE A 1 90 ? 11.268 -20.383 -28.875 1.00 74.62 90 ILE A CA 1
ATOM 740 C C . ILE A 1 90 ? 12.492 -19.577 -28.432 1.00 74.62 90 ILE A C 1
ATOM 742 O O . ILE A 1 90 ? 13.614 -20.055 -28.571 1.00 74.62 90 ILE A O 1
ATOM 746 N N . TYR A 1 91 ? 12.313 -18.360 -27.905 1.00 67.50 91 TYR A N 1
ATOM 747 C CA . TYR A 1 91 ? 13.440 -17.455 -27.634 1.00 67.50 91 TYR A CA 1
ATOM 748 C C . TYR A 1 91 ? 13.784 -17.295 -26.150 1.00 67.50 91 TYR A C 1
ATOM 750 O O . TYR A 1 91 ? 14.711 -16.549 -25.838 1.00 67.50 91 TYR A O 1
ATOM 758 N N . GLY A 1 92 ? 13.062 -17.945 -25.228 1.00 55.69 92 GLY A N 1
ATOM 759 C CA . GLY A 1 92 ? 13.395 -17.974 -23.795 1.00 55.69 92 GLY A CA 1
ATOM 760 C C . GLY A 1 92 ? 13.382 -16.611 -23.087 1.00 55.69 92 GLY A C 1
ATOM 761 O O . GLY A 1 92 ? 13.810 -16.502 -21.942 1.00 55.69 92 GLY A O 1
ATOM 762 N N . LYS A 1 93 ? 12.899 -15.546 -23.738 1.00 51.97 93 LYS A N 1
ATOM 763 C CA . LYS A 1 93 ? 12.868 -14.187 -23.178 1.00 51.97 93 LYS A CA 1
ATOM 764 C C . LYS A 1 93 ? 11.495 -13.894 -22.579 1.00 51.97 93 LYS A C 1
ATOM 766 O O . LYS A 1 93 ? 10.620 -13.345 -23.244 1.00 51.97 93 LYS A O 1
ATOM 771 N N . ALA A 1 94 ? 11.298 -14.264 -21.316 1.00 51.28 94 ALA A N 1
ATOM 772 C CA . ALA A 1 94 ? 10.166 -13.794 -20.516 1.00 51.28 94 ALA A CA 1
ATOM 773 C C . ALA A 1 94 ? 10.489 -12.426 -19.908 1.00 51.28 94 ALA A C 1
ATOM 775 O O . ALA A 1 94 ? 11.074 -12.343 -18.837 1.00 51.28 94 ALA A O 1
ATOM 776 N N . THR A 1 95 ? 10.114 -11.340 -20.579 1.00 48.78 95 THR A N 1
ATOM 777 C CA . THR A 1 95 ? 10.118 -10.007 -19.939 1.00 48.78 95 THR A CA 1
ATOM 778 C C . THR A 1 95 ? 8.898 -9.156 -20.267 1.00 48.78 95 THR A C 1
ATOM 780 O O . THR A 1 95 ? 8.750 -8.062 -19.733 1.00 48.78 95 THR A O 1
ATOM 783 N N . LEU A 1 96 ? 7.981 -9.639 -21.106 1.00 52.81 96 LEU A N 1
ATOM 784 C CA . LEU A 1 96 ? 6.774 -8.893 -21.446 1.00 52.81 96 LEU A CA 1
ATOM 785 C C . LEU A 1 96 ? 5.597 -9.471 -20.674 1.00 52.81 96 LEU A C 1
ATOM 787 O O . LEU A 1 96 ? 4.955 -10.417 -21.128 1.00 52.81 96 LEU A O 1
ATOM 791 N N . TRP A 1 97 ? 5.340 -8.891 -19.501 1.00 56.31 97 TRP A N 1
ATOM 792 C CA . TRP A 1 97 ? 4.092 -9.084 -18.772 1.00 56.31 97 TRP A CA 1
ATOM 793 C C . TRP A 1 97 ? 2.960 -8.635 -19.684 1.00 56.31 97 TRP A C 1
ATOM 795 O O . TRP A 1 97 ? 2.933 -7.472 -20.113 1.00 56.31 97 TRP A O 1
ATOM 805 N N . PRO A 1 98 ? 2.043 -9.525 -20.071 1.00 57.59 98 PRO A N 1
ATO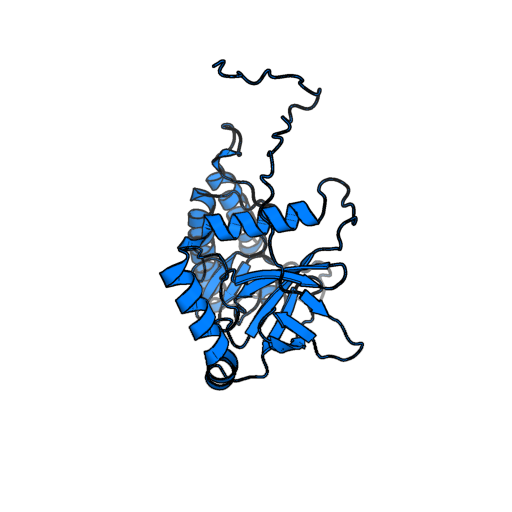M 806 C CA . PRO A 1 98 ? 1.188 -9.153 -21.157 1.00 57.59 98 PRO A CA 1
ATOM 807 C C . PRO A 1 98 ? -0.029 -8.467 -20.517 1.00 57.59 98 PRO A C 1
ATOM 809 O O . PRO A 1 98 ? -0.835 -9.074 -19.816 1.00 57.59 98 PRO A O 1
ATOM 812 N N . GLY A 1 99 ? -0.110 -7.142 -20.683 1.00 54.28 99 GLY A N 1
ATOM 813 C CA . GLY A 1 99 ? -1.052 -6.239 -19.994 1.00 54.28 99 GLY A CA 1
ATOM 814 C C . GLY A 1 99 ? -2.550 -6.488 -20.251 1.00 54.28 99 GLY A C 1
ATOM 815 O O . GLY A 1 99 ? -3.370 -5.583 -20.115 1.00 54.28 99 GLY A O 1
ATOM 816 N N . TRP A 1 100 ? -2.945 -7.678 -20.710 1.00 63.16 100 TRP A N 1
ATOM 817 C CA . TRP A 1 100 ? -4.333 -8.139 -20.796 1.00 63.16 100 TRP A CA 1
ATOM 818 C C . TRP A 1 100 ? -4.831 -8.783 -19.506 1.00 63.16 100 TRP A C 1
ATOM 820 O O . TRP A 1 100 ? -6.040 -8.914 -19.360 1.00 63.16 100 TRP A O 1
ATOM 830 N N . ILE A 1 101 ? -3.942 -9.091 -18.560 1.00 73.12 101 ILE A N 1
ATOM 831 C CA . ILE A 1 101 ? -4.308 -9.674 -17.259 1.00 73.12 101 ILE A CA 1
ATOM 832 C C . ILE A 1 101 ? -4.688 -8.591 -16.229 1.00 73.12 101 ILE A C 1
ATOM 834 O O . ILE A 1 101 ? -5.149 -8.912 -15.140 1.00 73.12 101 ILE A O 1
ATOM 838 N N . LEU A 1 102 ? -4.563 -7.295 -16.560 1.00 81.62 102 LEU A N 1
ATOM 839 C CA . LEU A 1 102 ? -4.975 -6.234 -15.628 1.00 81.62 102 LEU A CA 1
ATOM 840 C C . LEU A 1 102 ? -6.446 -6.422 -15.217 1.00 81.62 102 LEU A C 1
ATOM 842 O O 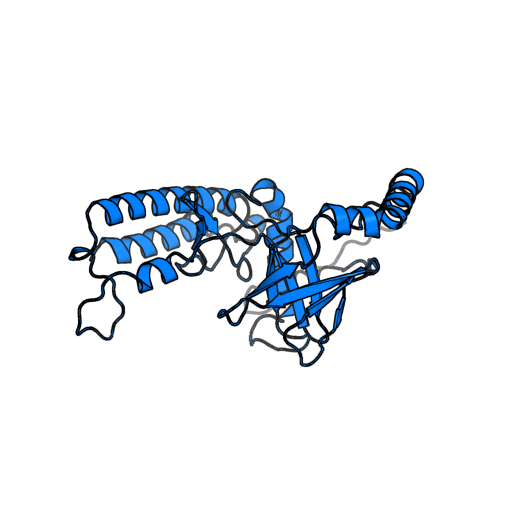. LEU A 1 102 ? -7.269 -6.684 -16.098 1.00 81.62 102 LEU A O 1
ATOM 846 N N . PRO A 1 103 ? -6.807 -6.272 -13.938 1.00 85.75 103 PRO A N 1
ATOM 847 C CA . PRO A 1 103 ? -8.203 -6.319 -13.513 1.00 85.75 103 PRO A CA 1
ATOM 848 C C . PRO A 1 103 ? -9.008 -5.170 -14.132 1.00 85.75 103 PRO A C 1
ATOM 850 O O . PRO A 1 103 ? -8.449 -4.222 -14.679 1.00 85.75 103 PRO A O 1
ATOM 853 N N . GLN A 1 104 ? -10.340 -5.247 -14.062 1.00 87.31 104 GLN A N 1
ATOM 854 C CA . GLN A 1 104 ? -11.217 -4.208 -14.619 1.00 87.31 104 GLN A CA 1
ATOM 855 C C . GLN A 1 104 ? -10.985 -2.835 -13.971 1.00 87.31 104 GLN A C 1
ATOM 857 O O . GLN A 1 104 ? -11.153 -1.819 -14.637 1.00 87.31 104 GLN A O 1
ATOM 862 N N . LYS A 1 105 ? -10.589 -2.800 -12.696 1.00 90.38 105 LYS A N 1
ATOM 863 C CA . LYS A 1 105 ? -10.235 -1.577 -11.975 1.00 90.38 105 LYS A CA 1
ATOM 864 C C . LYS A 1 105 ? -8.795 -1.656 -11.496 1.00 90.38 105 LYS A C 1
ATOM 866 O O . LYS A 1 105 ? -8.410 -2.648 -10.886 1.00 90.38 105 LYS A O 1
ATOM 871 N N . ILE A 1 106 ? -8.030 -0.607 -11.758 1.00 92.19 106 ILE A N 1
ATOM 872 C CA . ILE A 1 106 ? -6.638 -0.447 -11.324 1.00 92.19 106 ILE A CA 1
ATOM 873 C C . ILE A 1 106 ? -6.446 0.949 -10.739 1.00 92.19 106 ILE A C 1
ATOM 875 O O . ILE A 1 106 ? -7.232 1.858 -11.012 1.00 92.19 106 ILE A O 1
ATOM 879 N N . VAL A 1 107 ? -5.386 1.123 -9.962 1.00 93.12 107 VAL A N 1
ATOM 880 C CA . VAL A 1 107 ? -4.918 2.430 -9.500 1.00 93.12 107 VAL A CA 1
ATOM 881 C C . VAL A 1 107 ? -3.636 2.771 -10.242 1.00 93.12 107 VAL A C 1
ATOM 883 O O . VAL A 1 107 ? -2.756 1.930 -10.377 1.00 93.12 107 VAL A O 1
ATOM 886 N N . VAL A 1 108 ? -3.513 4.004 -10.723 1.00 92.81 108 VAL A N 1
ATOM 887 C CA . VAL A 1 108 ? -2.249 4.538 -11.238 1.00 92.81 108 VAL A CA 1
ATOM 888 C C . VAL A 1 108 ? -1.757 5.610 -10.278 1.00 92.81 108 VAL A C 1
ATOM 890 O O . VAL A 1 108 ? -2.350 6.692 -10.201 1.00 92.81 108 VAL A O 1
ATOM 893 N N . LYS A 1 109 ? -0.685 5.305 -9.537 1.00 93.56 109 LYS A N 1
ATOM 894 C CA . LYS A 1 109 ? 0.046 6.290 -8.729 1.00 93.56 109 LYS A CA 1
ATOM 895 C C . LYS A 1 109 ? 0.939 7.090 -9.672 1.00 93.56 109 LYS A C 1
ATOM 897 O O . LYS A 1 109 ? 1.742 6.497 -10.391 1.00 93.56 109 LYS A O 1
ATOM 902 N N . ARG A 1 110 ? 0.752 8.409 -9.728 1.00 91.69 110 ARG A N 1
ATOM 903 C CA . ARG A 1 110 ? 1.488 9.309 -10.630 1.00 91.69 110 ARG A CA 1
ATOM 904 C C . ARG A 1 110 ? 2.704 9.884 -9.927 1.00 91.69 110 ARG A C 1
ATOM 906 O O . ARG A 1 110 ? 2.624 10.277 -8.766 1.00 91.69 110 ARG A O 1
ATOM 913 N N . PHE A 1 111 ? 3.781 10.006 -10.685 1.00 89.50 111 PHE A N 1
ATOM 914 C CA . PHE A 1 111 ? 4.998 10.688 -10.290 1.00 89.50 111 PHE A CA 1
ATOM 915 C C . PHE A 1 111 ? 5.197 11.917 -11.173 1.00 89.50 111 PHE A C 1
ATOM 917 O O . PHE A 1 111 ? 4.868 11.870 -12.367 1.00 89.50 111 PHE A O 1
ATOM 924 N N . PRO A 1 112 ? 5.738 13.007 -10.605 1.00 85.94 112 PRO A N 1
ATOM 925 C CA . PRO A 1 112 ? 6.107 14.188 -11.367 1.00 85.94 112 PRO A CA 1
ATOM 926 C C . PRO A 1 112 ? 6.984 13.8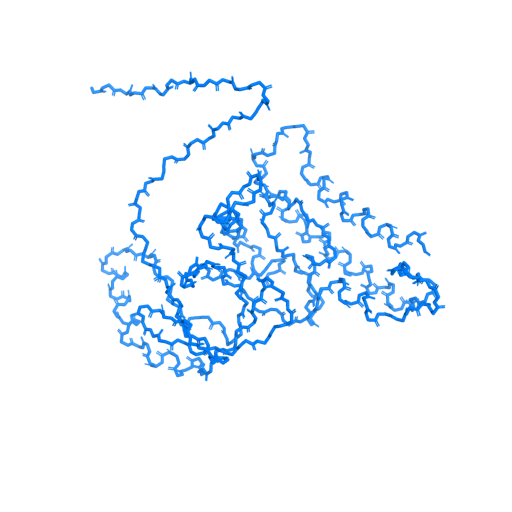54 -12.586 1.00 85.94 112 PRO A C 1
ATOM 928 O O . PRO A 1 112 ? 7.679 12.831 -12.594 1.00 85.94 112 PRO A O 1
ATOM 931 N N . PRO A 1 113 ? 6.975 14.717 -13.614 1.00 84.19 113 PRO A N 1
ATOM 932 C CA . PRO A 1 113 ? 7.795 14.525 -14.798 1.00 84.19 113 PRO A CA 1
ATOM 933 C C . PRO A 1 113 ? 9.292 14.509 -14.474 1.00 84.19 113 PRO 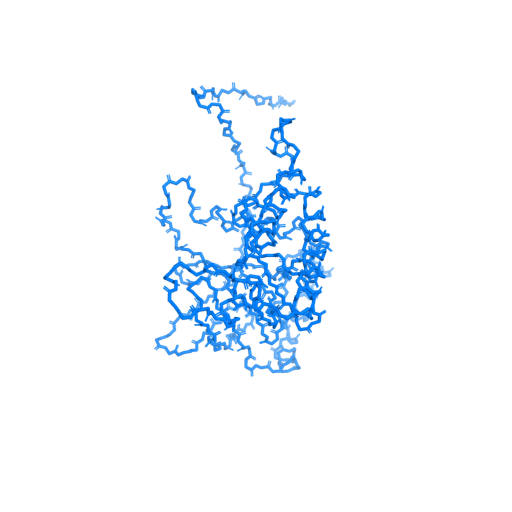A C 1
ATOM 935 O O . PRO A 1 113 ? 9.748 15.122 -13.502 1.00 84.19 113 PRO A O 1
ATOM 938 N N . GLU A 1 114 ? 10.067 13.836 -15.326 1.00 77.06 114 GLU A N 1
ATOM 939 C CA . GLU A 1 114 ? 11.529 13.864 -15.246 1.00 77.06 114 GLU A CA 1
ATOM 940 C C . GLU A 1 114 ? 12.023 15.318 -15.303 1.00 77.06 114 GLU A C 1
ATOM 942 O O . GLU A 1 114 ? 11.675 16.078 -16.205 1.00 77.06 114 GLU A O 1
ATOM 947 N N . GLY A 1 115 ? 12.802 15.725 -14.297 1.00 76.50 115 GLY A N 1
ATOM 948 C CA . GLY A 1 115 ? 13.272 17.105 -14.136 1.00 76.50 115 GLY A CA 1
ATOM 949 C C . GLY A 1 115 ? 12.549 17.909 -13.053 1.00 76.50 115 GLY A C 1
ATOM 950 O O . GLY A 1 115 ? 13.051 18.968 -12.676 1.00 76.50 115 GLY A O 1
ATOM 951 N N . TYR A 1 116 ? 11.444 17.406 -12.488 1.00 79.00 116 TYR A N 1
ATOM 952 C CA . TYR A 1 116 ? 10.915 17.945 -11.235 1.00 79.00 116 TYR A CA 1
ATOM 953 C C . TYR A 1 116 ? 11.912 17.651 -10.105 1.00 79.00 116 TYR A C 1
ATOM 955 O O . TYR A 1 116 ? 12.119 16.494 -9.725 1.00 79.00 116 TYR A O 1
ATOM 963 N N . LYS A 1 117 ? 12.569 18.699 -9.605 1.00 65.56 117 LYS A N 1
ATOM 964 C CA . LYS A 1 117 ? 13.481 18.611 -8.466 1.00 65.56 117 LYS A CA 1
ATOM 965 C C . LYS A 1 117 ? 12.657 18.765 -7.192 1.00 65.56 117 LYS A C 1
ATOM 967 O O . LYS A 1 117 ? 12.147 19.850 -6.934 1.00 65.56 117 LYS A O 1
ATOM 972 N N . SER A 1 118 ? 12.499 17.680 -6.437 1.00 68.75 118 SER A N 1
ATOM 973 C CA . SER A 1 118 ? 12.370 17.838 -4.988 1.00 68.75 118 SER A CA 1
ATOM 974 C C . SER A 1 118 ? 13.762 18.192 -4.458 1.00 68.75 118 SER A C 1
ATOM 976 O O . SER A 1 118 ? 14.765 17.872 -5.106 1.00 68.75 118 SER A O 1
ATOM 978 N N . ASP A 1 119 ? 13.824 18.886 -3.329 1.00 65.56 119 ASP A N 1
ATOM 979 C CA . ASP A 1 119 ? 15.077 19.430 -2.803 1.00 65.56 119 ASP A CA 1
ATOM 980 C C . ASP A 1 119 ? 16.099 18.344 -2.404 1.00 65.56 119 ASP A C 1
ATOM 982 O O . ASP A 1 119 ? 17.273 18.658 -2.217 1.00 65.56 119 ASP A O 1
ATOM 986 N N . GLU A 1 120 ? 15.698 17.065 -2.353 1.00 75.31 120 GLU A N 1
ATOM 987 C CA . GLU A 1 120 ? 16.540 15.974 -1.842 1.00 75.31 120 GLU A CA 1
ATOM 988 C C . GLU A 1 120 ? 16.654 14.763 -2.785 1.00 75.31 120 GLU A C 1
ATOM 990 O O . GLU A 1 120 ? 17.746 14.214 -2.932 1.00 75.31 120 GLU A O 1
ATOM 995 N N . ILE A 1 121 ? 15.576 14.349 -3.470 1.00 81.69 121 ILE A N 1
ATOM 996 C CA . ILE A 1 121 ? 15.570 13.132 -4.306 1.00 81.69 121 ILE A CA 1
ATOM 997 C C . ILE A 1 121 ? 14.802 13.377 -5.618 1.00 81.69 121 ILE A C 1
ATOM 999 O O . ILE A 1 121 ? 13.625 13.751 -5.590 1.00 81.69 121 ILE A O 1
ATOM 1003 N N . PRO A 1 122 ? 15.408 13.139 -6.799 1.00 84.94 122 PRO A N 1
ATOM 1004 C CA . PRO A 1 122 ? 14.703 13.250 -8.073 1.00 84.94 122 PRO A CA 1
ATOM 1005 C C . PRO A 1 122 ? 13.457 12.353 -8.143 1.00 84.94 122 PRO A C 1
ATOM 1007 O O . PRO A 1 122 ? 13.509 11.179 -7.784 1.00 84.94 122 PRO A O 1
ATOM 1010 N N . ALA A 1 123 ? 12.355 12.862 -8.705 1.00 82.19 123 ALA A N 1
ATOM 1011 C CA . ALA A 1 123 ? 11.074 12.142 -8.758 1.00 82.19 123 ALA A CA 1
ATOM 1012 C C . ALA A 1 123 ? 11.148 10.742 -9.407 1.00 82.19 123 ALA A C 1
ATOM 1014 O O . ALA A 1 123 ? 10.425 9.832 -9.004 1.00 82.19 123 ALA A O 1
ATOM 1015 N N . TYR A 1 124 ? 12.033 10.549 -10.393 1.00 83.75 124 TYR A N 1
ATOM 1016 C CA . TYR A 1 124 ? 12.222 9.242 -11.030 1.00 83.75 124 TYR A CA 1
ATOM 1017 C C . TYR A 1 124 ? 12.853 8.211 -10.081 1.00 83.75 124 TYR A C 1
ATOM 1019 O O . TYR A 1 124 ? 12.534 7.032 -10.191 1.00 83.75 124 TYR A O 1
ATOM 1027 N N . GLN A 1 125 ? 13.699 8.646 -9.139 1.00 87.19 125 GLN A N 1
ATOM 1028 C CA . GLN A 1 125 ? 14.306 7.756 -8.148 1.00 87.19 125 GLN A CA 1
ATOM 1029 C C . GLN A 1 125 ? 13.267 7.295 -7.129 1.00 87.19 125 GLN A C 1
ATOM 1031 O O . GLN A 1 125 ? 13.210 6.107 -6.851 1.00 87.19 125 GLN A O 1
ATOM 1036 N N . LEU A 1 126 ? 12.380 8.188 -6.665 1.00 87.75 126 LEU A N 1
ATOM 1037 C CA . LEU A 1 126 ? 11.269 7.816 -5.773 1.00 87.75 126 LEU A CA 1
ATOM 1038 C C . LEU A 1 126 ? 10.377 6.733 -6.397 1.00 87.75 126 LEU A C 1
ATOM 1040 O O . LEU A 1 126 ? 10.033 5.748 -5.748 1.00 87.75 126 LEU A O 1
ATOM 1044 N N . ARG A 1 127 ? 10.054 6.874 -7.690 1.00 91.38 127 ARG A N 1
ATOM 1045 C CA . ARG A 1 127 ? 9.325 5.841 -8.442 1.00 91.38 127 ARG A CA 1
ATOM 1046 C C . ARG A 1 127 ? 10.092 4.524 -8.479 1.00 91.38 127 ARG A C 1
ATOM 1048 O O . ARG A 1 127 ? 9.491 3.466 -8.315 1.00 91.38 127 ARG A O 1
ATOM 1055 N N . ASP A 1 128 ? 11.384 4.577 -8.786 1.00 89.88 128 ASP A N 1
ATOM 1056 C CA . ASP A 1 128 ? 12.197 3.374 -8.942 1.00 89.88 128 ASP A CA 1
ATOM 1057 C C . ASP A 1 128 ? 12.393 2.654 -7.601 1.00 89.88 128 ASP A C 1
ATOM 1059 O O . ASP A 1 128 ? 12.328 1.426 -7.581 1.00 89.88 128 ASP A O 1
ATOM 1063 N N . TYR A 1 129 ? 12.516 3.389 -6.490 1.00 90.25 129 TYR A N 1
ATOM 1064 C CA . TYR A 1 129 ? 12.518 2.833 -5.135 1.00 90.25 129 TYR A CA 1
ATOM 1065 C C . TYR A 1 129 ? 11.192 2.166 -4.790 1.00 90.25 129 TYR A C 1
ATOM 1067 O O . TYR A 1 129 ? 11.190 1.000 -4.405 1.00 90.25 129 TYR A O 1
ATOM 1075 N N . GLU A 1 130 ? 10.060 2.837 -5.011 1.00 94.44 130 GLU A N 1
ATOM 1076 C CA . GLU A 1 130 ? 8.756 2.229 -4.741 1.00 94.44 130 GLU A CA 1
ATOM 1077 C C . GLU A 1 130 ? 8.516 0.989 -5.620 1.00 94.44 130 GLU A C 1
ATOM 1079 O O . GLU A 1 130 ? 8.056 -0.046 -5.138 1.00 94.44 130 GLU A O 1
ATOM 1084 N N . LEU A 1 131 ? 8.871 1.043 -6.908 1.00 93.31 131 LEU A N 1
ATOM 1085 C CA . LEU A 1 131 ? 8.752 -0.107 -7.806 1.00 93.31 131 LEU A CA 1
ATOM 1086 C C . LEU A 1 131 ? 9.654 -1.270 -7.367 1.00 93.31 131 LEU A C 1
ATOM 1088 O O . LEU A 1 131 ? 9.239 -2.427 -7.461 1.00 93.31 131 LEU A O 1
ATOM 1092 N N . GLN A 1 132 ? 10.868 -0.974 -6.897 1.00 92.31 132 GLN A N 1
ATOM 1093 C CA . GLN A 1 132 ? 11.787 -1.968 -6.352 1.00 92.31 132 GLN A CA 1
ATOM 1094 C C . GLN A 1 132 ? 11.219 -2.602 -5.077 1.00 92.31 132 GLN A C 1
ATOM 1096 O O . GLN A 1 132 ? 11.174 -3.827 -5.000 1.00 92.31 132 GLN A O 1
ATOM 1101 N N . ALA A 1 133 ? 10.686 -1.800 -4.151 1.00 94.62 133 ALA A N 1
ATOM 1102 C CA . ALA A 1 133 ? 10.037 -2.292 -2.938 1.00 94.62 133 ALA A CA 1
ATOM 1103 C C . ALA A 1 133 ? 8.893 -3.263 -3.264 1.00 94.62 133 ALA A C 1
ATOM 1105 O O . ALA A 1 133 ? 8.834 -4.359 -2.711 1.00 94.62 133 ALA A O 1
ATOM 1106 N N . TYR A 1 134 ? 8.029 -2.937 -4.233 1.00 95.75 134 TYR A N 1
ATOM 1107 C CA . TYR A 1 134 ? 6.988 -3.871 -4.675 1.00 95.75 134 TYR A CA 1
ATOM 1108 C C . TYR A 1 134 ? 7.554 -5.176 -5.247 1.00 95.75 134 TYR A C 1
ATOM 1110 O O . TYR A 1 134 ? 7.000 -6.241 -4.969 1.00 95.75 134 TYR A O 1
ATOM 1118 N N . ASN A 1 135 ? 8.618 -5.119 -6.053 1.00 92.25 135 ASN A N 1
ATOM 1119 C CA . ASN A 1 135 ? 9.233 -6.324 -6.619 1.00 92.25 135 ASN A CA 1
ATOM 1120 C C . ASN A 1 135 ? 9.817 -7.226 -5.526 1.00 92.25 135 ASN A C 1
ATOM 1122 O O . ASN A 1 135 ? 9.617 -8.440 -5.556 1.00 92.25 135 ASN A O 1
ATOM 1126 N N . ASP A 1 136 ? 10.491 -6.636 -4.545 1.00 93.31 136 ASP A N 1
ATOM 1127 C CA . ASP A 1 136 ? 11.111 -7.381 -3.453 1.00 93.31 136 ASP A CA 1
ATOM 1128 C C . ASP A 1 136 ? 10.044 -7.951 -2.503 1.00 93.31 136 ASP A C 1
ATOM 1130 O O . ASP A 1 136 ? 10.131 -9.106 -2.088 1.00 93.31 136 ASP A O 1
ATOM 1134 N N . LEU A 1 137 ? 8.955 -7.212 -2.273 1.00 95.81 137 LEU A N 1
ATOM 1135 C CA . LEU A 1 137 ? 7.800 -7.628 -1.471 1.00 95.81 137 LEU A CA 1
ATOM 1136 C C . LEU A 1 137 ? 6.755 -8.456 -2.249 1.00 95.81 137 LEU A C 1
ATOM 1138 O O . LEU A 1 137 ? 5.588 -8.517 -1.852 1.00 95.81 137 LEU A O 1
ATOM 1142 N N . HIS A 1 138 ? 7.126 -9.100 -3.361 1.00 93.94 138 HIS A N 1
ATOM 1143 C CA . HIS A 1 138 ? 6.176 -9.820 -4.223 1.00 93.94 138 HIS A CA 1
ATOM 1144 C C . HIS A 1 138 ? 5.341 -10.890 -3.490 1.00 93.94 138 HIS A C 1
ATOM 1146 O O . HIS A 1 138 ? 4.169 -11.069 -3.820 1.00 93.94 138 HIS A O 1
ATOM 1152 N N . GLU A 1 139 ? 5.892 -11.556 -2.469 1.00 95.88 139 GLU A N 1
ATOM 1153 C CA . GLU A 1 139 ? 5.177 -12.562 -1.661 1.00 95.88 139 GLU A CA 1
ATOM 1154 C C . GLU A 1 139 ? 4.073 -11.961 -0.769 1.00 95.88 139 GLU A C 1
ATOM 1156 O O . GLU A 1 139 ? 3.144 -12.656 -0.350 1.00 95.88 139 GLU A O 1
ATOM 1161 N N . LEU A 1 140 ? 4.150 -10.659 -0.475 1.00 97.00 140 LEU A N 1
ATOM 1162 C CA . LEU A 1 140 ? 3.185 -9.938 0.362 1.00 97.00 140 LEU A CA 1
ATOM 1163 C C . LEU A 1 140 ? 2.046 -9.299 -0.452 1.00 97.00 140 LEU A C 1
ATOM 1165 O O . LEU A 1 140 ? 1.022 -8.882 0.111 1.00 97.00 140 LEU A O 1
ATOM 1169 N N . GLN A 1 141 ? 2.205 -9.229 -1.775 1.00 96.62 141 GLN A N 1
ATOM 1170 C CA . GLN A 1 141 ? 1.265 -8.573 -2.675 1.00 96.62 141 GLN A CA 1
ATOM 1171 C C . GLN A 1 141 ? -0.109 -9.255 -2.719 1.00 96.62 141 GLN A C 1
ATOM 1173 O O . GLN A 1 141 ? -0.249 -10.472 -2.837 1.00 96.62 141 GLN A O 1
ATOM 1178 N N . GLY A 1 142 ? -1.164 -8.443 -2.656 1.00 93.69 142 GLY A N 1
ATOM 1179 C CA . GLY A 1 142 ? -2.557 -8.884 -2.583 1.00 93.69 142 GLY A CA 1
ATOM 1180 C C . GLY A 1 142 ? -2.983 -9.383 -1.198 1.00 93.69 142 GLY A C 1
ATOM 1181 O O . GLY A 1 142 ? -4.162 -9.698 -1.014 1.00 93.69 142 GLY A O 1
ATOM 1182 N N . ARG A 1 143 ? -2.063 -9.441 -0.226 1.00 95.88 143 ARG A N 1
ATOM 1183 C CA . ARG A 1 143 ? -2.339 -9.864 1.151 1.00 95.88 143 ARG A CA 1
ATOM 1184 C C . ARG A 1 143 ? -2.258 -8.695 2.124 1.00 95.88 143 ARG A C 1
ATOM 1186 O O . ARG A 1 143 ? -3.267 -8.382 2.747 1.00 95.88 143 ARG A O 1
ATOM 1193 N N . VAL A 1 144 ? -1.091 -8.057 2.207 1.00 97.44 144 VAL A N 1
ATOM 1194 C CA . VAL A 1 144 ? -0.831 -6.920 3.113 1.00 97.44 144 VAL A CA 1
ATOM 1195 C C . VAL A 1 144 ? -0.347 -5.662 2.388 1.00 97.44 144 VAL A C 1
ATOM 1197 O O . VAL A 1 144 ? -0.335 -4.593 2.983 1.00 97.44 144 VAL A O 1
ATOM 1200 N N . ILE A 1 145 ? -0.017 -5.762 1.097 1.00 97.69 145 ILE A N 1
ATOM 1201 C CA . ILE A 1 145 ? 0.253 -4.628 0.198 1.00 97.69 145 ILE A CA 1
ATOM 1202 C C . ILE A 1 145 ? -0.510 -4.829 -1.126 1.00 97.69 145 ILE A C 1
ATOM 1204 O O . ILE A 1 145 ? -0.886 -5.966 -1.438 1.00 97.69 145 ILE A O 1
ATOM 1208 N N . PRO A 1 146 ? -0.763 -3.786 -1.936 1.00 97.06 146 PRO A N 1
ATOM 1209 C CA . PRO A 1 146 ? -1.397 -3.947 -3.244 1.00 97.06 146 PRO A CA 1
ATOM 1210 C C . PRO A 1 146 ? -0.552 -4.794 -4.199 1.00 97.06 146 PRO A C 1
ATOM 1212 O O . PRO A 1 146 ? 0.677 -4.760 -4.146 1.00 97.06 146 PRO A O 1
ATOM 1215 N N . ARG A 1 147 ? -1.192 -5.510 -5.134 1.00 95.75 147 ARG A N 1
ATOM 1216 C CA . ARG A 1 147 ? -0.443 -6.054 -6.276 1.00 95.75 147 ARG A CA 1
ATOM 1217 C C . ARG A 1 147 ? 0.083 -4.929 -7.159 1.00 95.75 147 ARG A C 1
ATOM 1219 O O . ARG A 1 147 ? -0.680 -4.046 -7.544 1.00 95.75 147 ARG A O 1
ATOM 1226 N N . CYS A 1 148 ? 1.356 -4.997 -7.522 1.00 94.38 148 CYS A N 1
ATOM 1227 C CA . CYS A 1 148 ? 1.984 -4.124 -8.498 1.00 94.38 148 CYS A CA 1
ATOM 1228 C C . CYS A 1 148 ? 2.019 -4.828 -9.854 1.00 94.38 148 CYS A C 1
ATOM 1230 O O . CYS A 1 148 ? 2.587 -5.907 -10.005 1.00 94.38 148 CYS A O 1
ATOM 1232 N N . TYR A 1 149 ? 1.400 -4.207 -10.854 1.00 90.06 149 TYR A N 1
ATOM 1233 C CA . TYR A 1 149 ? 1.357 -4.717 -12.224 1.00 90.06 149 TYR A CA 1
ATOM 1234 C C . TYR A 1 149 ? 2.462 -4.130 -13.115 1.00 90.06 149 TYR A C 1
ATOM 1236 O O . TYR A 1 149 ? 2.505 -4.413 -14.314 1.00 90.06 149 TYR A O 1
ATOM 1244 N N . GLY A 1 150 ? 3.335 -3.296 -12.546 1.00 89.69 150 GLY A N 1
ATOM 1245 C CA . GLY A 1 150 ? 4.452 -2.646 -13.225 1.00 89.69 150 GLY A CA 1
ATOM 1246 C C . GLY A 1 150 ? 4.301 -1.129 -13.318 1.00 89.69 150 GLY A C 1
ATOM 1247 O O . GLY A 1 150 ? 3.543 -0.508 -12.575 1.00 89.69 150 GLY A O 1
ATOM 1248 N N . SER A 1 151 ? 5.039 -0.522 -14.245 1.00 89.00 151 SER A N 1
ATOM 1249 C CA . SER A 1 151 ? 5.067 0.927 -14.454 1.00 89.00 151 SER A CA 1
ATOM 1250 C C . SER A 1 151 ? 4.537 1.336 -15.826 1.00 89.00 151 SER A C 1
ATOM 1252 O O . SER A 1 151 ? 4.428 0.534 -16.759 1.00 89.00 151 SER A O 1
ATOM 1254 N N . VAL A 1 152 ? 4.193 2.614 -15.948 1.00 86.94 152 VAL A N 1
ATOM 1255 C CA . VAL A 1 152 ? 3.672 3.212 -17.173 1.00 86.94 152 VAL A CA 1
ATOM 1256 C C . VAL A 1 152 ? 4.257 4.601 -17.405 1.00 86.94 152 VAL A C 1
ATOM 1258 O O . VAL A 1 152 ? 4.475 5.356 -16.460 1.00 86.94 152 VAL A O 1
ATOM 1261 N N . GLN A 1 153 ? 4.500 4.943 -18.670 1.00 83.50 153 GLN A N 1
ATOM 1262 C CA . GLN A 1 153 ? 4.899 6.286 -19.090 1.00 83.50 153 GLN A CA 1
ATOM 1263 C C . GLN A 1 153 ? 3.665 7.056 -19.583 1.00 83.50 153 GLN A C 1
ATOM 1265 O O . GLN A 1 153 ? 2.911 6.544 -20.407 1.00 83.50 153 GLN A O 1
ATOM 1270 N N . MET A 1 154 ? 3.471 8.289 -19.123 1.00 78.56 154 MET A N 1
ATOM 1271 C CA . MET A 1 154 ? 2.319 9.157 -19.393 1.00 78.56 154 MET A CA 1
ATOM 1272 C C . MET A 1 154 ? 2.772 10.504 -19.956 1.00 78.56 154 MET A C 1
ATOM 1274 O O . MET A 1 154 ? 2.983 11.420 -19.181 1.00 78.56 154 MET A O 1
ATOM 1278 N N . GLN A 1 155 ? 2.871 10.675 -21.281 1.00 79.81 155 GLN A N 1
ATOM 1279 C CA . GLN A 1 155 ? 3.448 11.886 -21.902 1.00 79.81 155 GLN A CA 1
ATOM 1280 C C . GLN A 1 155 ? 4.742 12.358 -21.201 1.00 79.81 155 GLN A C 1
ATOM 1282 O O . GLN A 1 155 ? 5.809 11.822 -21.494 1.00 79.81 155 GLN A O 1
ATOM 1287 N N . SER A 1 156 ? 4.650 13.331 -20.289 1.00 80.31 156 SER A N 1
ATOM 1288 C CA . SER A 1 156 ? 5.753 13.862 -19.480 1.00 80.31 156 SER A CA 1
ATOM 1289 C C . SER A 1 156 ? 5.945 13.169 -18.126 1.00 80.31 156 SER A C 1
ATOM 1291 O O . SER A 1 156 ? 7.014 13.271 -17.541 1.00 80.31 156 SER A O 1
ATOM 1293 N N . GLU A 1 157 ? 4.944 12.465 -17.619 1.00 84.94 157 GLU A N 1
ATOM 1294 C CA . GLU A 1 157 ? 4.921 11.837 -16.303 1.00 84.94 157 GLU A CA 1
ATOM 1295 C C . GLU A 1 157 ? 5.162 10.332 -16.363 1.00 84.94 157 GLU A C 1
ATOM 1297 O O . GLU A 1 157 ? 5.111 9.693 -17.416 1.00 84.94 157 GLU A O 1
ATOM 1302 N N . THR A 1 158 ? 5.376 9.743 -15.191 1.00 88.00 158 THR A N 1
ATOM 1303 C CA . THR A 1 158 ? 5.462 8.291 -15.030 1.00 88.00 158 THR A CA 1
ATOM 1304 C C . THR A 1 158 ? 4.553 7.829 -13.911 1.00 88.00 158 THR A C 1
ATOM 1306 O O . THR A 1 158 ? 4.110 8.624 -13.086 1.00 88.00 158 THR A O 1
ATOM 1309 N N . GLY A 1 159 ? 4.200 6.551 -13.909 1.00 90.69 159 GLY A N 1
ATOM 1310 C CA . GLY A 1 159 ? 3.316 6.003 -12.897 1.00 90.69 159 GLY A CA 1
ATOM 1311 C C . GLY A 1 159 ? 3.571 4.540 -12.609 1.00 90.69 159 GLY A C 1
ATOM 1312 O O . GLY A 1 159 ? 4.193 3.835 -13.403 1.00 90.69 159 GLY A O 1
ATOM 1313 N N . ILE A 1 160 ? 3.051 4.094 -11.474 1.00 92.62 160 ILE A N 1
ATOM 1314 C CA . ILE A 1 160 ? 3.018 2.689 -11.073 1.00 92.62 160 ILE A CA 1
ATOM 1315 C C . ILE A 1 160 ? 1.564 2.227 -11.123 1.00 92.62 160 ILE A C 1
ATOM 1317 O O . ILE A 1 160 ? 0.663 2.929 -10.657 1.00 92.62 160 ILE A O 1
ATOM 1321 N N . ILE A 1 161 ? 1.335 1.066 -11.735 1.00 93.25 161 ILE A N 1
ATOM 1322 C CA . ILE A 1 161 ? 0.017 0.448 -11.848 1.00 93.25 161 ILE A CA 1
ATOM 1323 C C . ILE A 1 161 ? -0.161 -0.526 -10.685 1.00 93.25 161 ILE A C 1
ATOM 1325 O O . ILE A 1 161 ? 0.544 -1.529 -10.594 1.00 93.25 161 ILE A O 1
ATOM 1329 N N . LEU A 1 162 ? -1.142 -0.255 -9.833 1.00 95.06 162 LEU A N 1
ATOM 1330 C CA . LEU A 1 162 ? -1.442 -1.003 -8.620 1.00 95.06 162 LEU A CA 1
ATOM 1331 C C . LEU A 1 162 ? -2.850 -1.613 -8.665 1.00 95.06 162 LEU A C 1
ATOM 1333 O O . LEU A 1 162 ? -3.733 -1.179 -9.414 1.00 95.06 162 LEU A O 1
ATOM 1337 N N . GLU A 1 163 ? -3.066 -2.626 -7.832 1.00 94.25 163 GLU A N 1
ATOM 1338 C CA . GLU A 1 163 ? -4.380 -3.186 -7.524 1.00 94.25 163 GLU A CA 1
ATOM 1339 C C . GLU A 1 163 ? -5.322 -2.098 -7.011 1.00 94.25 163 GLU A C 1
ATOM 1341 O O . GLU A 1 163 ? -5.006 -1.366 -6.073 1.00 94.25 163 GLU A O 1
ATOM 1346 N N . TRP A 1 164 ? -6.511 -2.008 -7.611 1.00 95.00 164 TRP A N 1
ATOM 1347 C CA . TRP A 1 164 ? -7.591 -1.254 -6.995 1.00 95.00 164 TRP A CA 1
ATOM 1348 C C . TRP A 1 164 ? -8.190 -2.075 -5.865 1.00 95.00 164 TRP A C 1
ATOM 1350 O O . TRP A 1 164 ? -8.724 -3.163 -6.086 1.00 95.00 164 TRP A O 1
ATOM 1360 N N . ILE A 1 165 ? -8.125 -1.523 -4.662 1.00 93.88 165 ILE A N 1
ATOM 1361 C CA . ILE A 1 165 ? -8.673 -2.143 -3.470 1.00 93.88 165 ILE A CA 1
ATOM 1362 C C . ILE A 1 165 ? -9.895 -1.319 -3.063 1.00 93.88 165 ILE A C 1
ATOM 1364 O O . ILE A 1 165 ? -9.740 -0.137 -2.747 1.00 93.88 165 ILE A O 1
ATOM 1368 N N . PRO A 1 166 ? -11.112 -1.894 -3.114 1.00 92.69 166 PRO A N 1
ATOM 1369 C CA . PRO A 1 166 ? -12.285 -1.221 -2.574 1.00 92.69 166 PRO A CA 1
ATOM 1370 C C . PRO A 1 166 ? -12.066 -0.963 -1.087 1.00 92.69 166 PRO A C 1
ATOM 1372 O O . PRO A 1 166 ? -11.501 -1.809 -0.400 1.00 92.69 166 PRO A O 1
ATOM 1375 N N . GLY A 1 167 ? -12.517 0.184 -0.596 1.00 92.62 167 GLY A N 1
ATOM 1376 C CA . GLY A 1 167 ? -12.320 0.569 0.793 1.00 92.62 167 GLY A CA 1
ATOM 1377 C C . GLY A 1 167 ? -11.962 2.037 0.932 1.00 92.62 167 GLY A C 1
ATOM 1378 O O . GLY A 1 167 ? -12.144 2.835 0.011 1.00 92.62 167 GLY A O 1
ATOM 1379 N N . GLU A 1 168 ? -11.442 2.377 2.097 1.00 93.38 168 GLU A N 1
ATOM 1380 C CA . GLU A 1 168 ? -11.006 3.725 2.439 1.00 93.38 168 GLU A CA 1
ATOM 1381 C C . GLU A 1 168 ? -9.748 3.661 3.298 1.00 93.38 168 GLU A C 1
ATOM 1383 O O . GLU A 1 168 ? -9.386 2.602 3.818 1.00 93.38 168 GLU A O 1
ATOM 1388 N N . THR A 1 169 ? -9.046 4.783 3.423 1.00 94.75 169 THR A N 1
ATOM 1389 C CA . THR A 1 169 ? -7.918 4.847 4.354 1.00 94.75 169 THR A CA 1
ATOM 1390 C C . THR A 1 169 ? -8.431 4.974 5.776 1.00 94.75 169 THR A C 1
ATOM 1392 O O . THR A 1 169 ? -9.517 5.503 6.012 1.00 94.75 169 THR A O 1
ATOM 1395 N N . LEU A 1 170 ? -7.632 4.533 6.739 1.00 93.06 170 LEU A N 1
ATOM 1396 C CA . LEU A 1 170 ? -7.968 4.667 8.148 1.00 93.06 170 LEU A CA 1
ATOM 1397 C C . LEU A 1 170 ? -8.214 6.145 8.519 1.00 93.06 170 LEU A C 1
ATOM 1399 O O . LEU A 1 170 ? -9.142 6.441 9.269 1.00 93.06 170 LEU A O 1
ATOM 1403 N N . LEU A 1 171 ? -7.494 7.093 7.900 1.00 90.94 171 LEU A N 1
ATOM 1404 C CA . LEU A 1 171 ? -7.786 8.524 8.062 1.00 90.94 171 LEU A CA 1
ATOM 1405 C C . LEU A 1 171 ? -9.171 8.923 7.527 1.00 90.94 171 LEU A C 1
ATOM 1407 O O . LEU A 1 171 ? -9.864 9.721 8.159 1.00 90.94 171 LEU A O 1
ATOM 1411 N N . ASP A 1 172 ? -9.568 8.421 6.358 1.00 90.81 172 ASP A N 1
ATOM 1412 C CA . ASP A 1 172 ? -10.876 8.737 5.778 1.00 90.81 172 ASP A CA 1
ATOM 1413 C C . ASP A 1 172 ? -12.004 8.176 6.657 1.00 90.81 172 ASP A C 1
ATOM 1415 O O . ASP A 1 172 ? -12.975 8.890 6.922 1.00 90.81 172 ASP A O 1
ATOM 1419 N N . TRP A 1 173 ? -11.821 6.975 7.221 1.00 91.94 173 TRP A N 1
ATOM 1420 C CA . TRP A 1 173 ? -12.738 6.413 8.214 1.00 91.94 173 TRP A CA 1
ATOM 1421 C C . TRP A 1 173 ? -12.858 7.321 9.444 1.00 91.94 173 TRP A C 1
ATOM 1423 O O . TRP A 1 173 ? -13.974 7.644 9.859 1.00 91.94 173 TRP A O 1
ATOM 1433 N N . PHE A 1 174 ? -11.732 7.813 9.979 1.00 87.56 174 PHE A N 1
ATOM 1434 C CA . PHE A 1 174 ? -11.731 8.747 11.112 1.00 87.56 174 PHE A CA 1
ATOM 1435 C C . PHE A 1 174 ? -12.458 10.052 10.800 1.00 87.56 174 PHE A C 1
ATOM 1437 O O . PHE A 1 174 ? -13.227 10.550 11.618 1.00 87.56 174 PHE A O 1
ATOM 1444 N N . LYS A 1 175 ? -12.257 10.614 9.604 1.00 86.88 175 LYS A N 1
ATOM 1445 C CA . LYS A 1 175 ? -12.902 11.870 9.196 1.00 86.88 175 LYS A CA 1
ATOM 1446 C C . LYS A 1 175 ? -14.429 11.770 9.141 1.00 86.88 175 LYS A C 1
ATOM 1448 O O . LYS A 1 175 ? -15.076 12.811 9.256 1.00 86.88 175 LYS A O 1
ATOM 1453 N N . ARG A 1 176 ? -14.986 10.567 8.949 1.00 88.38 176 ARG A N 1
ATOM 1454 C CA . ARG A 1 176 ? -16.436 10.309 8.907 1.00 88.38 176 ARG A CA 1
ATOM 1455 C C . ARG A 1 176 ? -17.065 10.093 10.281 1.00 88.38 176 ARG A C 1
ATOM 1457 O O . ARG A 1 176 ? -18.292 10.121 10.364 1.00 88.38 176 ARG A O 1
ATOM 1464 N N . GLN A 1 177 ? -16.265 9.879 11.324 1.00 86.94 177 GLN A N 1
ATOM 1465 C CA . GLN A 1 177 ? -16.794 9.733 12.675 1.00 86.94 177 GLN A CA 1
ATOM 1466 C C . GLN A 1 177 ? -17.427 11.049 13.153 1.00 86.94 177 GLN A C 1
ATOM 1468 O O . GLN A 1 177 ? -16.982 12.128 12.735 1.00 86.94 177 GLN A O 1
ATOM 1473 N N . PRO A 1 178 ? -18.470 10.992 14.002 1.00 79.94 178 PRO A N 1
ATOM 1474 C CA . PRO A 1 178 ? -19.061 12.186 14.591 1.00 79.94 178 PRO A CA 1
ATOM 1475 C C . PRO A 1 178 ? -17.973 13.022 15.274 1.00 79.94 178 PRO A C 1
ATOM 1477 O O . PRO A 1 178 ? -17.177 12.492 16.042 1.00 79.94 178 PRO A O 1
ATOM 1480 N N . LYS A 1 179 ? -17.916 14.323 14.975 1.00 74.00 179 LYS A N 1
ATOM 1481 C CA . LYS A 1 179 ? -17.001 15.263 15.638 1.00 74.00 179 LYS A CA 1
ATOM 1482 C C . LYS A 1 179 ? -17.784 16.091 16.649 1.00 74.00 179 LYS A C 1
ATOM 1484 O O . LYS A 1 179 ? -18.894 16.530 16.338 1.00 74.00 179 LYS A O 1
ATOM 1489 N N . GLN A 1 180 ? -17.202 16.373 17.815 1.00 57.94 180 GLN A N 1
ATOM 1490 C CA . GLN A 1 180 ? -17.737 17.410 18.699 1.00 57.94 180 GLN A CA 1
ATOM 1491 C C . GLN A 1 180 ? -17.781 18.753 17.957 1.00 57.94 180 GLN A C 1
ATOM 1493 O O . GLN A 1 180 ? -16.780 19.214 17.404 1.00 57.94 180 GLN A O 1
ATOM 1498 N N . GLN A 1 181 ? -18.954 19.389 17.941 1.00 56.47 181 GLN A N 1
ATOM 1499 C CA . GLN A 1 181 ? -19.088 20.769 17.489 1.00 56.47 181 GLN A CA 1
ATOM 1500 C C . GLN A 1 181 ? -18.269 21.665 18.428 1.00 56.47 181 GLN A C 1
ATOM 1502 O O . GLN A 1 181 ? -18.649 21.838 19.581 1.00 56.47 181 GLN A O 1
ATOM 1507 N N . GLY A 1 182 ? -17.153 22.221 17.950 1.00 64.00 182 GLY A N 1
ATOM 1508 C CA . GLY A 1 182 ? -16.437 23.283 18.670 1.00 64.00 182 GLY A CA 1
ATOM 1509 C C . GLY A 1 182 ? -14.912 23.201 18.697 1.00 64.00 182 GLY A C 1
ATOM 1510 O O . GLY A 1 182 ? -14.294 24.212 19.007 1.00 64.00 182 GLY A O 1
ATOM 1511 N N . ASN A 1 183 ? -14.290 22.074 18.333 1.00 55.00 183 ASN A N 1
ATOM 1512 C CA . ASN A 1 183 ? -12.827 21.985 18.256 1.00 55.00 183 ASN A CA 1
ATOM 1513 C C . ASN A 1 183 ? -12.347 22.007 16.800 1.00 55.00 183 ASN A C 1
ATOM 1515 O O . ASN A 1 183 ? -12.552 21.063 16.037 1.00 55.00 183 ASN A O 1
ATOM 1519 N N . GLU A 1 184 ? -11.678 23.097 16.419 1.00 57.19 184 GLU A N 1
ATOM 1520 C CA . GLU A 1 184 ? -10.997 23.239 15.121 1.00 57.19 184 GLU A CA 1
ATOM 1521 C C . GLU A 1 184 ? -9.862 22.217 14.952 1.00 57.19 184 GLU A C 1
ATOM 1523 O O . GLU A 1 184 ? -9.509 21.832 13.838 1.00 57.19 184 GLU A O 1
ATOM 1528 N N . GLN A 1 185 ? -9.329 21.706 16.062 1.00 58.41 185 GLN A N 1
ATOM 1529 C CA . GLN A 1 185 ? -8.422 20.569 16.060 1.00 58.41 185 GLN A CA 1
ATOM 1530 C C . GLN A 1 185 ? -9.243 19.301 15.844 1.00 58.41 185 GLN A C 1
ATOM 1532 O O . GLN A 1 185 ? -10.000 18.885 16.714 1.00 58.41 185 GLN A O 1
ATOM 1537 N N . HIS A 1 186 ? -9.090 18.687 14.669 1.00 59.69 186 HIS A N 1
ATOM 1538 C CA . HIS A 1 186 ? -9.686 17.414 14.247 1.00 59.69 186 HIS A CA 1
ATOM 1539 C C . HIS A 1 186 ? -9.240 16.199 15.086 1.00 59.69 186 HIS A C 1
ATOM 1541 O O . HIS A 1 186 ? -8.955 15.135 14.540 1.00 59.69 186 HIS A O 1
ATOM 1547 N N . LYS A 1 187 ? -9.143 16.349 16.404 1.00 68.38 187 LYS A N 1
ATOM 1548 C CA . LYS A 1 187 ? -8.819 15.277 17.327 1.00 68.38 187 LYS A CA 1
ATOM 1549 C C . LYS A 1 187 ? -10.087 14.460 17.558 1.00 68.38 187 LYS A C 1
ATOM 1551 O O . LYS A 1 187 ? -11.139 15.013 17.873 1.00 68.38 187 LYS A O 1
ATOM 1556 N N . LEU A 1 188 ? -9.986 13.158 17.328 1.00 71.56 188 LEU A N 1
ATOM 1557 C CA . LEU A 1 188 ? -11.061 12.218 17.602 1.00 71.56 188 LEU A CA 1
ATOM 1558 C C . LEU A 1 188 ? -11.256 12.146 19.121 1.00 71.56 188 LEU A C 1
ATOM 1560 O O . LEU A 1 188 ? -10.288 11.929 19.848 1.00 71.56 188 LEU A O 1
ATOM 1564 N N . ASP A 1 189 ? -12.480 12.349 19.595 1.00 77.38 189 ASP A N 1
ATOM 1565 C CA . ASP A 1 189 ? -12.820 12.146 21.001 1.00 77.38 189 ASP A CA 1
ATOM 1566 C C . ASP A 1 189 ? -13.235 10.683 21.187 1.00 77.38 189 ASP A C 1
ATOM 1568 O O . ASP A 1 189 ? -14.281 10.252 20.693 1.00 77.38 189 ASP A O 1
ATOM 1572 N N . ARG A 1 190 ? -12.399 9.903 21.880 1.00 78.69 190 ARG A N 1
ATOM 1573 C CA . ARG A 1 190 ? -12.625 8.471 22.104 1.00 78.69 190 ARG A CA 1
ATOM 1574 C C . ARG A 1 190 ? -13.931 8.206 22.840 1.00 78.69 190 ARG A C 1
ATOM 1576 O O . ARG A 1 190 ? -14.542 7.165 22.610 1.00 78.69 190 ARG A O 1
ATOM 1583 N N . SER A 1 191 ? -14.381 9.133 23.687 1.00 81.44 191 SER A N 1
ATOM 1584 C CA . SER A 1 191 ? -15.645 8.991 24.414 1.00 81.44 191 SER A CA 1
ATOM 1585 C C . SER A 1 191 ? -16.869 8.967 23.490 1.00 81.44 191 SER A C 1
ATOM 1587 O O . SER A 1 191 ? -17.939 8.522 23.902 1.00 81.44 191 SER A O 1
ATOM 1589 N N . GLN A 1 192 ? -16.710 9.399 22.234 1.00 84.00 192 GLN A N 1
ATOM 1590 C CA . GLN A 1 192 ? -17.757 9.366 21.214 1.00 84.00 192 GLN A CA 1
ATOM 1591 C C . GLN A 1 192 ? -17.765 8.083 20.385 1.00 84.00 192 GLN A C 1
ATOM 1593 O O . GLN A 1 192 ? -18.742 7.834 19.678 1.00 84.00 192 GLN A O 1
ATOM 1598 N N . LEU A 1 193 ? -16.696 7.286 20.444 1.00 88.00 193 LEU A N 1
ATOM 1599 C CA . LEU A 1 193 ? -16.663 5.998 19.769 1.00 88.00 193 LEU A CA 1
ATOM 1600 C C . LEU A 1 193 ? -17.540 5.008 20.526 1.00 88.00 193 LEU A C 1
ATOM 1602 O O . LEU A 1 193 ? -17.456 4.881 21.751 1.00 88.00 193 LEU A O 1
ATOM 1606 N N . SER A 1 194 ? -18.368 4.277 19.784 1.00 91.00 194 SER A N 1
ATOM 1607 C CA . SER A 1 194 ? -19.110 3.167 20.365 1.00 91.00 194 SER A CA 1
ATOM 1608 C C . SER A 1 194 ? -18.146 2.077 20.846 1.00 91.00 194 SER A C 1
ATOM 1610 O O . SER A 1 194 ? -16.974 2.013 20.454 1.00 91.00 194 SER A O 1
ATOM 1612 N N . LYS A 1 195 ? -18.637 1.181 21.705 1.00 92.06 195 LYS A N 1
ATOM 1613 C CA . LYS A 1 195 ? -17.852 0.016 22.120 1.00 92.06 195 LYS A CA 1
ATOM 1614 C C . LYS A 1 195 ? -17.476 -0.835 20.902 1.00 92.06 195 LYS A C 1
ATOM 1616 O O . LYS A 1 195 ? -16.343 -1.302 20.817 1.00 92.06 195 LYS A O 1
ATOM 1621 N N . GLU A 1 196 ? -18.401 -0.979 19.957 1.00 93.69 196 GLU A N 1
ATOM 1622 C CA . GLU A 1 196 ? -18.196 -1.693 18.701 1.00 93.69 196 GLU A CA 1
ATOM 1623 C C . GLU A 1 196 ? -17.098 -1.042 17.846 1.00 93.69 196 GLU A C 1
ATOM 1625 O O . GLU A 1 196 ? -16.243 -1.750 17.314 1.00 93.69 196 GLU A O 1
ATOM 1630 N N . ASP A 1 197 ? -17.063 0.293 17.759 1.00 91.88 197 ASP A N 1
ATOM 1631 C CA . ASP A 1 197 ? -16.013 1.013 17.026 1.00 91.88 197 ASP A CA 1
ATOM 1632 C C . ASP A 1 197 ? -14.638 0.781 17.651 1.00 91.88 197 ASP A C 1
ATOM 1634 O O . ASP A 1 197 ? -13.669 0.551 16.931 1.00 91.88 197 ASP A O 1
ATOM 1638 N N . LEU A 1 198 ? -14.543 0.804 18.984 1.00 91.06 198 LEU A N 1
ATOM 1639 C CA . LEU A 1 198 ? -13.293 0.538 19.701 1.00 91.06 198 LEU A CA 1
ATOM 1640 C C . LEU A 1 198 ? -12.814 -0.905 19.508 1.00 91.06 198 LEU A C 1
ATOM 1642 O O . LEU A 1 198 ? -11.623 -1.138 19.293 1.00 91.06 198 LEU A O 1
ATOM 1646 N N . GLU A 1 199 ? -13.721 -1.880 19.577 1.00 93.31 199 GLU A N 1
ATOM 1647 C CA . GLU A 1 199 ? -13.408 -3.286 19.300 1.00 93.31 199 GLU A CA 1
ATOM 1648 C C . GLU A 1 199 ? -12.929 -3.474 17.855 1.00 93.31 199 GLU A C 1
ATOM 1650 O O . GLU A 1 199 ? -11.909 -4.128 17.616 1.00 93.31 199 GLU A O 1
ATOM 1655 N N . TRP A 1 200 ? -13.605 -2.837 16.897 1.00 94.31 200 TRP A N 1
ATOM 1656 C CA . TRP A 1 200 ? -13.202 -2.841 15.495 1.00 94.31 200 TRP A CA 1
ATOM 1657 C C . TRP A 1 200 ? -11.828 -2.191 15.291 1.00 94.31 200 TRP A C 1
ATOM 1659 O O . TRP A 1 200 ? -10.970 -2.775 14.628 1.00 94.31 200 TRP A O 1
ATOM 1669 N N . LEU A 1 201 ? -11.566 -1.038 15.912 1.00 93.38 201 LEU A N 1
ATOM 1670 C CA . LEU A 1 201 ? -10.280 -0.342 15.821 1.00 93.38 201 LEU A CA 1
ATOM 1671 C C . LEU A 1 201 ? -9.127 -1.188 16.357 1.00 93.38 201 LEU A C 1
ATOM 1673 O O . LEU A 1 201 ? -8.075 -1.265 15.725 1.00 93.38 201 LEU A O 1
ATOM 1677 N N . ASN A 1 202 ? -9.337 -1.864 17.487 1.00 92.88 202 ASN A N 1
ATOM 1678 C CA . ASN A 1 202 ? -8.356 -2.785 18.057 1.00 92.88 202 ASN A CA 1
ATOM 1679 C C . ASN A 1 202 ? -8.078 -3.971 17.119 1.00 92.88 202 ASN A C 1
ATOM 1681 O O . ASN A 1 202 ? -6.929 -4.411 16.991 1.00 92.88 202 ASN A O 1
ATOM 1685 N N . ALA A 1 203 ? -9.102 -4.471 16.420 1.00 95.44 203 ALA A N 1
ATOM 1686 C CA . ALA A 1 203 ? -8.932 -5.517 15.415 1.00 95.44 203 ALA A CA 1
ATOM 1687 C C . ALA A 1 203 ? -8.139 -5.018 14.192 1.00 95.44 203 ALA A C 1
ATOM 1689 O O . ALA A 1 203 ? -7.242 -5.720 13.720 1.00 95.44 203 ALA A O 1
ATOM 1690 N N . ILE A 1 204 ? -8.420 -3.804 13.701 1.00 96.12 204 ILE A N 1
ATOM 1691 C CA . ILE A 1 204 ? -7.664 -3.172 12.606 1.00 96.12 204 ILE A CA 1
ATOM 1692 C C . ILE A 1 204 ? -6.210 -2.926 13.012 1.00 96.12 204 ILE A C 1
ATOM 1694 O O . ILE A 1 204 ? -5.309 -3.296 12.263 1.00 96.12 204 ILE A O 1
ATOM 1698 N N . TYR A 1 205 ? -5.968 -2.386 14.206 1.00 95.31 205 TYR A N 1
ATOM 1699 C CA . TYR A 1 205 ? -4.628 -2.192 14.762 1.00 95.31 205 TYR A CA 1
ATOM 1700 C C . TYR A 1 205 ? -3.829 -3.496 14.805 1.00 95.31 205 TYR A C 1
ATOM 1702 O O . TYR A 1 205 ? -2.713 -3.563 14.292 1.00 95.31 205 TYR A O 1
ATOM 1710 N N . SER A 1 206 ? -4.428 -4.560 15.343 1.00 95.94 206 SER A N 1
ATOM 1711 C CA . SER A 1 206 ? -3.781 -5.873 15.432 1.00 95.94 206 SER A CA 1
ATOM 1712 C C . SER A 1 206 ? -3.376 -6.397 14.049 1.00 95.94 206 SER A C 1
ATOM 1714 O O . SER A 1 206 ? -2.271 -6.908 13.874 1.00 95.94 206 SER A O 1
ATOM 1716 N N . LYS A 1 207 ? -4.238 -6.226 13.038 1.00 97.31 207 LYS A N 1
ATOM 1717 C CA . LYS A 1 207 ? -3.936 -6.604 11.648 1.00 97.31 207 LYS A CA 1
ATOM 1718 C C . LYS A 1 207 ? -2.861 -5.720 11.017 1.00 97.31 207 LYS A C 1
ATOM 1720 O O . LYS A 1 207 ? -1.994 -6.244 10.323 1.00 97.31 207 LYS A O 1
ATOM 1725 N N . ALA A 1 208 ? -2.897 -4.411 11.267 1.00 96.56 208 ALA A N 1
ATOM 1726 C CA . ALA A 1 208 ? -1.874 -3.476 10.807 1.00 9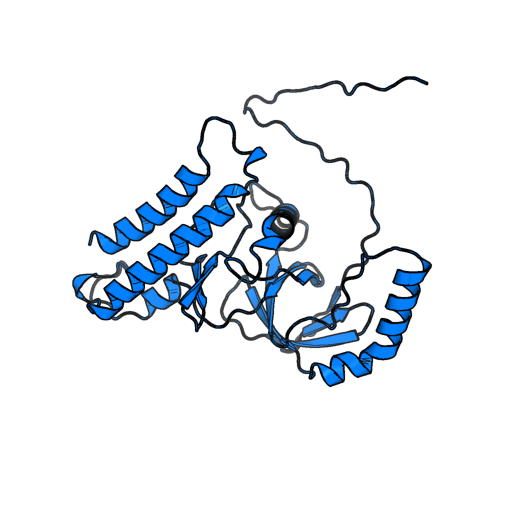6.56 208 ALA A CA 1
ATOM 1727 C C . ALA A 1 208 ? -0.500 -3.839 11.380 1.00 96.56 208 ALA A C 1
ATOM 1729 O O . ALA A 1 208 ? 0.473 -3.879 10.636 1.00 96.56 208 ALA A O 1
ATOM 1730 N N . LYS A 1 209 ? -0.433 -4.204 12.665 1.00 96.00 209 LYS A N 1
ATOM 1731 C CA . LYS A 1 209 ? 0.805 -4.629 13.327 1.00 96.00 209 LYS A CA 1
ATOM 1732 C C . LYS A 1 209 ? 1.395 -5.889 12.699 1.00 96.00 209 LYS A C 1
ATOM 1734 O O . LYS A 1 209 ? 2.595 -5.947 12.455 1.00 96.00 209 LYS A O 1
ATOM 1739 N N . VAL A 1 210 ? 0.554 -6.873 12.373 1.00 96.81 210 VAL A N 1
ATOM 1740 C CA . VAL A 1 210 ? 0.993 -8.071 11.637 1.00 96.81 210 VAL A CA 1
ATOM 1741 C C . VAL A 1 210 ? 1.513 -7.698 10.247 1.00 96.81 210 VAL A C 1
ATOM 1743 O O . VAL A 1 210 ? 2.610 -8.114 9.888 1.00 96.81 210 VAL A O 1
ATOM 1746 N N . ALA A 1 211 ? 0.773 -6.884 9.488 1.00 96.69 211 ALA A N 1
ATOM 1747 C CA . ALA A 1 211 ? 1.178 -6.444 8.151 1.00 96.69 211 ALA A CA 1
ATOM 1748 C C . ALA A 1 211 ? 2.523 -5.700 8.162 1.00 96.69 211 ALA A C 1
ATOM 1750 O O . ALA A 1 211 ? 3.423 -6.035 7.393 1.00 96.69 211 ALA A O 1
ATOM 1751 N N . VAL A 1 212 ? 2.676 -4.735 9.070 1.00 95.75 212 VAL A N 1
ATOM 1752 C CA . VAL A 1 212 ? 3.913 -3.971 9.257 1.00 95.75 212 VAL A CA 1
ATOM 1753 C C . VAL A 1 212 ? 5.057 -4.891 9.674 1.00 95.75 212 VAL A C 1
ATOM 1755 O O . VAL A 1 212 ? 6.119 -4.832 9.070 1.00 95.75 212 VAL A O 1
ATOM 1758 N N . SER A 1 213 ? 4.842 -5.808 10.622 1.00 94.31 213 SER A N 1
ATOM 1759 C CA . SER A 1 213 ? 5.867 -6.773 11.033 1.00 94.31 213 SER A CA 1
ATOM 1760 C C . SER A 1 213 ? 6.335 -7.677 9.889 1.00 94.31 213 SER A C 1
ATOM 1762 O O . SER A 1 213 ? 7.507 -8.044 9.849 1.00 94.31 213 SER A O 1
ATOM 1764 N N . GLU A 1 214 ? 5.454 -8.048 8.958 1.00 95.50 214 GLU A N 1
ATOM 1765 C CA . GLU A 1 214 ? 5.839 -8.824 7.778 1.00 95.50 214 GLU A CA 1
ATOM 1766 C C . GLU A 1 214 ? 6.644 -8.009 6.768 1.00 95.50 214 GLU A C 1
ATOM 1768 O O . GLU A 1 214 ? 7.596 -8.540 6.201 1.00 95.50 214 GLU A O 1
ATOM 1773 N N . ILE A 1 215 ? 6.298 -6.733 6.580 1.00 95.31 215 ILE A N 1
ATOM 1774 C CA . ILE A 1 215 ? 7.046 -5.796 5.732 1.00 95.31 215 ILE A CA 1
ATOM 1775 C C . ILE A 1 215 ? 8.436 -5.529 6.325 1.00 95.31 215 ILE A C 1
ATOM 1777 O O . ILE A 1 215 ? 9.425 -5.612 5.598 1.00 95.31 215 ILE A O 1
ATOM 1781 N N . SER A 1 216 ? 8.528 -5.319 7.643 1.00 93.31 216 SER A N 1
ATOM 1782 C CA . SER A 1 216 ? 9.777 -5.060 8.381 1.00 93.31 216 SER A CA 1
ATOM 1783 C C . SER A 1 216 ? 10.813 -6.180 8.295 1.00 93.31 216 SER A C 1
ATOM 1785 O O . SER A 1 216 ? 11.953 -5.980 8.683 1.00 93.31 216 SER A O 1
ATOM 1787 N N . LYS A 1 217 ? 10.457 -7.369 7.794 1.00 91.88 217 LYS A N 1
ATOM 1788 C CA . LYS A 1 217 ? 11.443 -8.425 7.501 1.00 91.88 217 LYS A CA 1
ATOM 1789 C C . LYS A 1 217 ? 12.332 -8.083 6.301 1.00 91.88 217 LYS A C 1
ATOM 1791 O O . LYS A 1 217 ? 13.351 -8.735 6.099 1.00 91.88 217 LYS A O 1
ATOM 1796 N N . TYR A 1 218 ? 11.902 -7.124 5.483 1.00 92.12 218 TYR A N 1
ATOM 1797 C CA . TYR A 1 218 ? 12.526 -6.770 4.213 1.00 92.12 218 TYR A CA 1
ATOM 1798 C C . TYR A 1 218 ? 12.781 -5.262 4.085 1.00 92.12 218 TYR A C 1
ATOM 1800 O O . TYR A 1 218 ? 13.760 -4.879 3.447 1.00 92.12 218 TYR A O 1
ATOM 1808 N N . PHE A 1 219 ? 11.913 -4.417 4.657 1.00 92.12 219 PHE A N 1
ATOM 1809 C CA . PHE A 1 219 ? 11.962 -2.960 4.507 1.00 92.12 219 PHE A CA 1
ATOM 1810 C C . PHE A 1 219 ? 11.533 -2.205 5.769 1.00 92.12 219 PHE A C 1
ATOM 1812 O O . PHE A 1 219 ? 10.506 -2.509 6.380 1.00 92.12 219 PHE A O 1
ATOM 1819 N N . ILE A 1 220 ? 12.213 -1.092 6.041 1.00 91.69 220 ILE A N 1
ATOM 1820 C CA . ILE A 1 220 ? 11.649 0.026 6.803 1.00 91.69 220 ILE A CA 1
ATOM 1821 C C . ILE A 1 220 ? 10.692 0.767 5.872 1.00 91.69 220 ILE A C 1
ATOM 1823 O O . ILE A 1 220 ? 11.093 1.164 4.781 1.00 91.69 220 ILE A O 1
ATOM 1827 N N . HIS A 1 221 ? 9.435 0.975 6.269 1.00 93.62 221 HIS A N 1
ATOM 1828 C CA . HIS A 1 221 ? 8.488 1.687 5.405 1.00 93.62 221 HIS A CA 1
ATOM 1829 C C . HIS A 1 221 ? 8.789 3.191 5.351 1.00 93.62 221 HIS A C 1
ATOM 1831 O O . HIS A 1 221 ? 8.603 3.817 4.313 1.00 93.62 221 HIS A O 1
ATOM 1837 N N . GLY A 1 222 ? 9.227 3.768 6.475 1.00 91.00 222 GLY A N 1
ATOM 1838 C CA . GLY A 1 222 ? 9.679 5.161 6.573 1.00 91.00 222 GLY A CA 1
ATOM 1839 C C . GLY A 1 222 ? 8.571 6.216 6.641 1.00 91.00 222 GLY A C 1
ATOM 1840 O O . GLY A 1 222 ? 8.880 7.390 6.804 1.00 91.00 222 GLY A O 1
ATOM 1841 N N . ASP A 1 223 ? 7.298 5.818 6.528 1.00 93.38 223 ASP A N 1
ATOM 1842 C CA . ASP A 1 223 ? 6.155 6.747 6.514 1.00 93.38 223 ASP A CA 1
ATOM 1843 C C . ASP A 1 223 ? 4.828 6.049 6.881 1.00 93.38 223 ASP A C 1
ATOM 1845 O O . ASP A 1 223 ? 3.846 6.055 6.134 1.00 93.38 223 ASP A O 1
ATOM 1849 N N . ILE A 1 224 ? 4.801 5.347 8.019 1.00 93.94 224 ILE A N 1
ATOM 1850 C CA . ILE A 1 224 ? 3.577 4.687 8.497 1.00 93.94 224 ILE A CA 1
ATOM 1851 C C . ILE A 1 224 ? 2.669 5.719 9.172 1.00 93.94 224 ILE A C 1
ATOM 1853 O O . ILE A 1 224 ? 2.931 6.164 10.285 1.00 93.94 224 ILE A O 1
ATOM 1857 N N . HIS A 1 225 ? 1.555 6.054 8.518 1.00 93.25 225 HIS A N 1
ATOM 1858 C CA . HIS A 1 225 ? 0.497 6.892 9.089 1.00 93.25 225 HIS A CA 1
ATOM 1859 C C . HIS A 1 225 ? -0.900 6.503 8.572 1.00 93.25 225 HIS A C 1
ATOM 1861 O O . HIS A 1 225 ? -1.045 5.694 7.656 1.00 93.25 225 HIS A O 1
ATOM 1867 N N . PHE A 1 226 ? -1.968 7.088 9.133 1.00 93.19 226 PHE A N 1
ATOM 1868 C CA . PHE A 1 226 ? -3.358 6.706 8.828 1.00 93.19 226 PHE A CA 1
ATOM 1869 C C . PHE A 1 226 ? -3.792 6.857 7.356 1.00 93.19 226 PHE A C 1
ATOM 1871 O O . PHE A 1 226 ? -4.789 6.248 6.964 1.00 93.19 226 PHE A O 1
ATOM 1878 N N . GLU A 1 227 ? -3.103 7.652 6.530 1.00 93.06 227 GLU A N 1
ATOM 1879 C CA . GLU A 1 227 ? -3.410 7.730 5.087 1.00 93.06 227 GLU A CA 1
ATOM 1880 C C . GLU A 1 227 ? -2.781 6.580 4.296 1.00 93.06 227 GLU A C 1
ATOM 1882 O O . GLU A 1 227 ? -3.315 6.209 3.251 1.00 93.06 227 GLU A O 1
ATOM 1887 N N . ASN A 1 228 ? -1.719 5.979 4.833 1.00 96.25 228 ASN A N 1
ATOM 1888 C CA . ASN A 1 228 ? -0.981 4.872 4.229 1.00 96.25 228 ASN A CA 1
ATOM 1889 C C . ASN A 1 228 ? -1.478 3.498 4.710 1.00 96.25 228 ASN A C 1
ATOM 1891 O O . ASN A 1 228 ? -0.928 2.458 4.352 1.00 96.25 228 ASN A O 1
ATOM 1895 N N .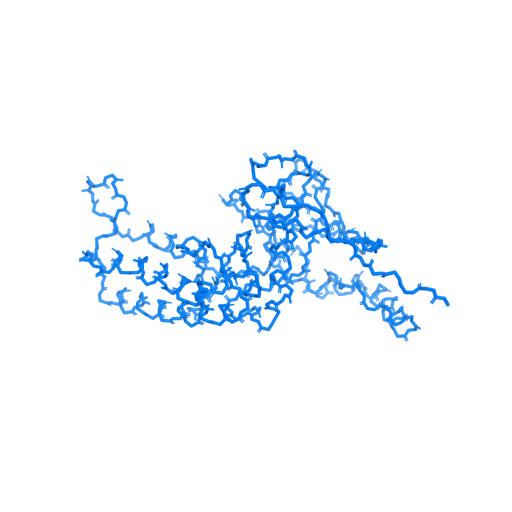 ILE A 1 229 ? -2.570 3.481 5.481 1.00 96.75 229 ILE A N 1
ATOM 1896 C CA . ILE A 1 229 ? -3.275 2.272 5.911 1.00 96.75 229 ILE A CA 1
ATOM 1897 C C . ILE A 1 229 ? -4.646 2.252 5.243 1.00 96.75 229 ILE A C 1
ATOM 1899 O O . ILE A 1 229 ? -5.526 3.046 5.577 1.00 96.75 229 ILE A O 1
ATOM 1903 N N . LEU A 1 230 ? -4.839 1.333 4.303 1.00 96.94 230 LEU A N 1
ATOM 1904 C CA . LEU A 1 230 ? -6.097 1.111 3.602 1.00 96.94 230 LEU A CA 1
ATOM 1905 C C . LEU A 1 230 ? -6.858 -0.069 4.219 1.00 96.94 230 LEU A C 1
ATOM 1907 O O . LEU A 1 230 ? -6.280 -1.121 4.495 1.00 96.94 230 LEU A O 1
ATOM 1911 N N . ILE A 1 231 ? -8.167 0.095 4.399 1.00 96.62 231 ILE A N 1
ATOM 1912 C CA . ILE A 1 231 ? -9.054 -0.916 4.974 1.00 96.62 231 ILE A CA 1
ATOM 1913 C C . ILE A 1 231 ? -9.995 -1.426 3.886 1.00 96.62 231 ILE A C 1
ATOM 1915 O O . ILE A 1 231 ? -10.837 -0.683 3.379 1.00 96.62 231 ILE A O 1
ATOM 1919 N N . GLY A 1 232 ? -9.836 -2.698 3.523 1.00 94.06 232 GLY A N 1
ATOM 1920 C CA . GLY A 1 232 ? -10.674 -3.390 2.545 1.00 94.06 232 GLY A CA 1
ATOM 1921 C C . GLY A 1 232 ? -12.046 -3.819 3.094 1.00 94.06 232 GLY A C 1
ATOM 1922 O O . GLY A 1 232 ? -12.246 -3.849 4.311 1.00 94.06 232 GLY A O 1
ATOM 1923 N N . PRO A 1 233 ? -12.998 -4.207 2.221 1.00 85.56 233 PRO A N 1
ATOM 1924 C CA . PRO A 1 233 ? -14.362 -4.611 2.597 1.00 85.56 233 PRO A CA 1
ATOM 1925 C C . PRO A 1 233 ? -14.414 -5.862 3.485 1.00 85.56 233 PRO A C 1
ATOM 1927 O O . PRO A 1 233 ? -15.377 -6.081 4.208 1.00 85.56 233 PRO A O 1
ATOM 1930 N N . ASP A 1 234 ? -13.371 -6.679 3.437 1.00 90.06 234 ASP A N 1
ATOM 1931 C CA . ASP A 1 234 ? -13.149 -7.889 4.221 1.00 90.06 234 ASP A CA 1
ATOM 1932 C C . ASP A 1 234 ? -12.336 -7.617 5.495 1.00 90.06 234 ASP A C 1
ATOM 1934 O O . ASP A 1 234 ? -11.786 -8.537 6.102 1.00 90.06 234 ASP A O 1
ATOM 1938 N N . THR A 1 235 ? -12.232 -6.351 5.919 1.00 91.88 235 THR A N 1
ATOM 1939 C CA . THR A 1 235 ? -11.374 -5.886 7.025 1.00 91.88 235 THR A CA 1
ATOM 1940 C C . THR A 1 235 ? -9.896 -6.246 6.829 1.00 91.88 235 THR A C 1
ATOM 1942 O O . THR A 1 235 ? -9.135 -6.350 7.796 1.00 91.88 235 THR A O 1
ATOM 1945 N N . ARG A 1 236 ? -9.485 -6.487 5.578 1.00 95.25 236 ARG A N 1
ATOM 1946 C CA . ARG A 1 236 ? -8.083 -6.637 5.196 1.00 95.25 236 ARG A CA 1
ATOM 1947 C C . ARG A 1 236 ? -7.391 -5.292 5.372 1.00 95.25 236 ARG A C 1
ATOM 1949 O O . ARG A 1 236 ? -7.905 -4.273 4.914 1.00 95.25 236 ARG A O 1
ATOM 1956 N N . VAL A 1 237 ? -6.237 -5.305 6.026 1.00 97.75 237 VAL A N 1
ATOM 1957 C CA . VAL A 1 237 ? -5.392 -4.120 6.179 1.00 97.75 237 VAL A CA 1
ATOM 1958 C C . VAL A 1 237 ? -4.304 -4.170 5.125 1.00 97.75 237 VAL A C 1
ATOM 1960 O O . VAL A 1 237 ? -3.619 -5.182 4.984 1.00 97.75 237 VAL A O 1
ATOM 1963 N N . ILE A 1 238 ? -4.188 -3.085 4.370 1.00 97.94 238 ILE A N 1
ATOM 1964 C CA . ILE A 1 238 ? -3.247 -2.955 3.271 1.00 97.94 238 ILE A CA 1
ATOM 1965 C C . ILE A 1 238 ? -2.390 -1.721 3.511 1.00 97.94 238 ILE A C 1
ATOM 1967 O O . ILE A 1 238 ? -2.916 -0.616 3.631 1.00 97.94 238 ILE A O 1
ATOM 1971 N N . ILE A 1 239 ? -1.081 -1.924 3.559 1.00 97.81 239 ILE A N 1
ATOM 1972 C CA . ILE A 1 239 ? -0.091 -0.859 3.659 1.00 97.81 239 ILE A CA 1
ATOM 1973 C C . ILE A 1 239 ? 0.245 -0.380 2.245 1.00 97.81 239 ILE A C 1
ATOM 1975 O O . ILE A 1 239 ? 0.436 -1.193 1.336 1.00 97.81 239 ILE A O 1
ATOM 1979 N N . ILE A 1 240 ? 0.243 0.934 2.044 1.00 97.00 240 ILE A N 1
ATOM 1980 C CA . ILE A 1 240 ? 0.478 1.582 0.750 1.00 97.00 240 ILE A CA 1
ATOM 1981 C C . ILE A 1 240 ? 1.526 2.685 0.890 1.00 97.00 240 ILE A C 1
ATOM 1983 O O . ILE A 1 240 ? 1.781 3.144 1.991 1.00 97.00 240 ILE A O 1
ATOM 1987 N N . ASP A 1 241 ? 2.022 3.163 -0.252 1.00 95.12 241 ASP A N 1
ATOM 1988 C CA . ASP A 1 241 ? 2.963 4.283 -0.359 1.00 95.12 241 ASP A CA 1
ATOM 1989 C C . ASP A 1 241 ? 4.390 3.971 0.129 1.00 95.12 241 ASP A C 1
ATOM 1991 O O . ASP A 1 241 ? 4.835 4.397 1.187 1.00 95.12 241 ASP A O 1
ATOM 1995 N N . PHE A 1 242 ? 5.143 3.237 -0.695 1.00 95.56 242 PHE A N 1
ATOM 1996 C CA . PHE A 1 242 ? 6.516 2.818 -0.379 1.00 95.56 242 PHE A CA 1
ATOM 1997 C C . PHE A 1 242 ? 7.581 3.814 -0.875 1.00 95.56 242 PHE A C 1
ATOM 1999 O O . PHE A 1 242 ? 8.744 3.438 -1.039 1.00 95.56 242 PHE A O 1
ATOM 2006 N N . GLU A 1 243 ? 7.213 5.076 -1.136 1.00 91.81 243 GLU A N 1
ATOM 2007 C CA . GLU A 1 243 ? 8.131 6.075 -1.716 1.00 91.81 243 GLU A CA 1
ATOM 2008 C C . GLU A 1 243 ? 9.313 6.424 -0.798 1.00 91.81 243 GLU A C 1
ATOM 2010 O O . GLU A 1 243 ? 10.390 6.752 -1.293 1.00 91.81 243 GLU A O 1
ATOM 2015 N N . ASN A 1 244 ? 9.125 6.267 0.516 1.00 90.62 244 ASN A N 1
ATOM 2016 C CA . ASN A 1 244 ? 10.129 6.514 1.555 1.00 90.62 244 ASN A CA 1
ATOM 2017 C C . ASN A 1 244 ? 10.722 5.221 2.144 1.00 90.62 244 ASN A C 1
ATOM 2019 O O . ASN A 1 244 ? 11.388 5.260 3.180 1.00 90.62 244 ASN A O 1
ATOM 2023 N N . SER A 1 245 ? 10.467 4.070 1.512 1.00 92.12 245 SER A N 1
ATOM 2024 C CA . SER A 1 245 ? 10.923 2.787 2.043 1.00 92.12 245 SER A CA 1
ATOM 2025 C C . SER A 1 245 ? 12.422 2.568 1.837 1.00 92.12 245 SER A C 1
ATOM 2027 O O . SER A 1 245 ? 12.997 2.944 0.815 1.00 92.12 245 SER A O 1
ATOM 2029 N N . ILE A 1 246 ? 13.058 1.935 2.822 1.00 89.56 246 ILE A N 1
ATOM 2030 C CA . ILE A 1 246 ? 14.491 1.633 2.829 1.00 89.56 246 ILE A CA 1
ATOM 2031 C C . ILE A 1 246 ? 14.646 0.119 3.003 1.00 89.56 246 ILE A C 1
ATOM 2033 O O . ILE A 1 246 ? 14.045 -0.432 3.930 1.00 89.56 246 ILE A O 1
ATOM 2037 N N . PRO A 1 247 ? 15.419 -0.575 2.145 1.00 88.19 247 PRO A N 1
ATOM 2038 C CA . PRO A 1 247 ? 15.716 -1.989 2.346 1.00 88.19 247 PRO A CA 1
ATOM 2039 C C . PRO A 1 247 ? 16.361 -2.226 3.711 1.00 88.19 247 PRO A C 1
ATOM 2041 O O . PRO A 1 247 ? 17.259 -1.484 4.107 1.00 88.19 247 PRO A O 1
ATOM 2044 N N . GLU A 1 248 ? 15.970 -3.302 4.386 1.00 83.00 248 GLU A N 1
ATOM 2045 C CA . GLU A 1 248 ? 16.494 -3.661 5.711 1.00 83.00 248 GLU A CA 1
ATOM 2046 C C . GLU A 1 248 ? 18.023 -3.746 5.728 1.00 83.00 248 GLU A C 1
ATOM 2048 O O . GLU A 1 248 ? 18.687 -3.268 6.637 1.00 83.00 248 GLU A O 1
ATOM 2053 N N . THR A 1 249 ? 18.605 -4.285 4.657 1.00 82.94 249 THR A N 1
ATOM 2054 C CA . THR A 1 249 ? 20.057 -4.445 4.498 1.00 82.94 249 THR A CA 1
ATOM 2055 C C . THR A 1 249 ? 20.826 -3.125 4.414 1.00 82.94 249 THR A C 1
ATOM 2057 O O . THR A 1 249 ? 22.053 -3.133 4.503 1.00 82.94 249 THR A O 1
ATOM 2060 N N . MET A 1 250 ? 20.128 -2.009 4.189 1.00 80.38 250 MET A N 1
ATOM 2061 C CA . MET A 1 250 ? 20.691 -0.662 4.124 1.00 80.38 250 MET A CA 1
ATOM 2062 C C . MET A 1 250 ? 20.433 0.153 5.390 1.00 80.38 250 MET A C 1
ATOM 2064 O O . MET A 1 250 ? 21.052 1.207 5.551 1.00 80.38 250 MET A O 1
ATOM 2068 N N . ALA A 1 251 ? 19.554 -0.310 6.280 1.00 77.25 251 ALA A N 1
ATOM 2069 C CA . ALA A 1 251 ? 19.449 0.253 7.613 1.00 77.25 251 ALA A CA 1
ATOM 2070 C C . ALA A 1 251 ? 20.772 -0.038 8.336 1.00 77.25 251 ALA A C 1
ATOM 2072 O O . ALA A 1 251 ? 21.184 -1.190 8.467 1.00 77.25 251 ALA A O 1
ATOM 2073 N N . SER A 1 252 ? 21.508 1.007 8.713 1.00 68.12 252 SER A N 1
ATOM 2074 C CA . SER A 1 252 ? 22.729 0.853 9.504 1.00 68.12 252 SER A CA 1
ATOM 2075 C C . SER A 1 252 ? 22.430 0.050 10.770 1.00 68.12 252 SER A C 1
ATOM 2077 O O . SER A 1 252 ? 21.380 0.258 11.370 1.00 68.12 252 SER A O 1
ATOM 2079 N N . GLU A 1 253 ? 23.376 -0.797 11.193 1.00 61.62 253 GLU A N 1
ATOM 2080 C CA . GLU A 1 253 ? 23.303 -1.720 12.349 1.00 61.62 253 GLU A CA 1
ATOM 2081 C C . GLU A 1 253 ? 22.870 -1.089 13.695 1.00 61.62 253 GLU A C 1
ATOM 2083 O O . GLU A 1 253 ? 22.741 -1.799 14.686 1.00 61.62 253 GLU A O 1
ATOM 2088 N N . GLU A 1 254 ? 22.661 0.226 13.760 1.00 54.16 254 GLU A N 1
ATOM 2089 C CA . GLU A 1 254 ? 22.272 0.954 14.969 1.00 54.16 254 GLU A CA 1
ATOM 2090 C C . GLU A 1 254 ? 20.754 1.063 15.190 1.00 54.16 254 GLU A C 1
ATOM 2092 O O . GLU A 1 254 ? 20.354 1.509 16.261 1.00 54.16 254 GLU A O 1
ATOM 2097 N N . ASP A 1 255 ? 19.897 0.626 14.258 1.00 56.75 255 ASP A N 1
ATOM 2098 C CA . ASP A 1 255 ? 18.445 0.701 14.455 1.00 56.75 255 ASP A CA 1
ATOM 2099 C C . ASP A 1 255 ? 17.690 -0.542 13.978 1.00 56.75 255 ASP A C 1
ATOM 2101 O O . ASP A 1 255 ? 17.629 -0.823 12.780 1.00 56.75 255 ASP A O 1
ATOM 2105 N N . ASP A 1 256 ? 17.021 -1.223 14.914 1.00 72.00 256 ASP A N 1
ATOM 2106 C CA . ASP A 1 256 ? 16.052 -2.275 14.615 1.00 72.00 256 ASP A CA 1
ATOM 2107 C C . ASP A 1 256 ? 14.890 -1.660 13.813 1.00 72.00 256 ASP A C 1
ATOM 2109 O O . ASP A 1 256 ? 13.984 -1.012 14.344 1.00 72.00 256 ASP A O 1
ATOM 2113 N N . ALA A 1 257 ? 14.886 -1.863 12.500 1.00 68.44 257 ALA A N 1
ATOM 2114 C CA . ALA A 1 257 ? 13.828 -1.428 11.590 1.00 68.44 257 ALA A CA 1
ATOM 2115 C C . ALA A 1 257 ? 12.420 -1.834 12.033 1.00 68.44 257 ALA A C 1
ATOM 2117 O O . ALA A 1 257 ? 11.448 -1.080 11.901 1.00 68.44 257 ALA A O 1
ATOM 2118 N N . LEU A 1 258 ? 12.324 -3.050 12.579 1.00 73.12 258 LEU A N 1
ATOM 2119 C CA . LEU A 1 258 ? 11.110 -3.578 13.176 1.00 73.12 258 LEU A CA 1
ATOM 2120 C C . LEU A 1 258 ? 10.662 -2.717 14.357 1.00 73.12 258 LEU A C 1
ATOM 2122 O O . LEU A 1 258 ? 9.465 -2.466 14.496 1.00 73.12 258 LEU A O 1
ATOM 2126 N N . GLU A 1 259 ? 11.599 -2.269 15.190 1.00 79.81 259 GLU A N 1
ATOM 2127 C CA . GLU A 1 259 ? 11.316 -1.408 16.330 1.00 79.81 259 GLU A CA 1
ATOM 2128 C C . GLU A 1 259 ? 10.812 -0.046 15.850 1.00 79.81 259 GLU A C 1
ATOM 2130 O O . GLU A 1 259 ? 9.754 0.384 16.295 1.00 79.81 259 GLU A O 1
ATOM 2135 N N . ARG A 1 260 ? 11.452 0.573 14.849 1.00 78.69 260 ARG A N 1
ATOM 2136 C CA . ARG A 1 260 ? 11.005 1.860 14.276 1.00 78.69 260 ARG A CA 1
ATOM 2137 C C . ARG A 1 260 ? 9.590 1.807 13.701 1.00 78.69 260 ARG A C 1
ATOM 2139 O O . ARG A 1 260 ? 8.732 2.588 14.108 1.00 78.69 260 ARG A O 1
ATOM 2146 N N . ASN A 1 261 ? 9.320 0.855 12.806 1.00 80.81 261 ASN A N 1
ATOM 2147 C CA . ASN A 1 261 ? 7.999 0.727 12.187 1.00 80.81 261 ASN A CA 1
ATOM 2148 C C . ASN A 1 261 ? 6.902 0.421 13.233 1.00 80.81 261 ASN A C 1
ATOM 2150 O O . ASN A 1 261 ? 5.785 0.935 13.133 1.00 80.81 261 ASN A O 1
ATOM 2154 N N . ASN A 1 262 ? 7.206 -0.413 14.238 1.00 81.75 262 ASN A N 1
ATOM 2155 C CA . ASN A 1 262 ? 6.261 -0.705 15.316 1.00 81.75 262 ASN A CA 1
ATOM 2156 C C . ASN A 1 262 ? 6.079 0.487 16.258 1.00 81.75 262 ASN A C 1
ATOM 2158 O O . ASN A 1 262 ? 4.952 0.731 16.668 1.00 81.75 262 ASN A O 1
ATOM 2162 N N . ILE A 1 263 ? 7.134 1.242 16.579 1.00 83.75 263 ILE A N 1
ATOM 2163 C CA . ILE A 1 263 ? 7.046 2.453 17.403 1.00 83.75 263 ILE A CA 1
ATOM 2164 C C . ILE A 1 263 ? 6.125 3.471 16.741 1.00 83.75 263 ILE A C 1
ATOM 2166 O O . ILE A 1 263 ? 5.276 4.035 17.424 1.00 83.75 263 ILE A O 1
ATOM 2170 N N . ASP A 1 264 ? 6.246 3.695 15.432 1.00 85.62 264 ASP A N 1
ATOM 2171 C CA . ASP A 1 264 ? 5.388 4.654 14.736 1.00 85.62 264 ASP A CA 1
ATOM 2172 C C . ASP A 1 264 ? 3.920 4.227 14.752 1.00 85.62 264 ASP A C 1
ATOM 2174 O O . ASP A 1 264 ? 3.045 5.034 15.079 1.00 85.62 264 ASP A O 1
ATOM 2178 N N . LEU A 1 265 ? 3.645 2.946 14.488 1.00 88.69 265 LEU A N 1
ATOM 2179 C CA . LEU A 1 265 ? 2.291 2.402 14.554 1.00 88.69 265 LEU A CA 1
ATOM 2180 C C . LEU A 1 265 ? 1.727 2.448 15.985 1.00 88.69 265 LEU A C 1
ATOM 2182 O O . LEU A 1 265 ? 0.611 2.926 16.193 1.00 88.69 265 LEU A O 1
ATOM 2186 N N . ASP A 1 266 ? 2.492 1.979 16.970 1.00 90.94 266 ASP A N 1
ATOM 2187 C CA . ASP A 1 266 ? 2.096 1.918 18.376 1.00 90.94 266 ASP A CA 1
ATOM 2188 C C . ASP A 1 266 ? 1.888 3.335 18.933 1.00 90.94 266 ASP A C 1
ATOM 2190 O O . ASP A 1 266 ? 0.881 3.580 19.592 1.00 90.94 266 ASP A O 1
ATOM 2194 N N . ARG A 1 267 ? 2.770 4.296 18.616 1.00 90.19 267 ARG A N 1
ATOM 2195 C CA . ARG A 1 267 ? 2.620 5.717 18.975 1.00 90.19 267 ARG A CA 1
ATOM 2196 C C . ARG A 1 267 ? 1.355 6.301 18.366 1.00 90.19 267 ARG A C 1
ATOM 2198 O O . ARG A 1 267 ? 0.560 6.898 19.084 1.00 90.19 267 ARG A O 1
ATOM 2205 N N . MET A 1 268 ? 1.140 6.094 17.071 1.00 88.56 268 MET A N 1
ATOM 2206 C CA . MET A 1 268 ? -0.021 6.624 16.362 1.00 88.56 268 MET A CA 1
ATOM 2207 C C . MET A 1 268 ? -1.341 6.091 16.946 1.00 88.56 268 MET A C 1
ATOM 2209 O O . MET A 1 268 ? -2.286 6.854 17.154 1.00 88.56 268 MET A O 1
ATOM 2213 N N . PHE A 1 269 ? -1.417 4.793 17.258 1.00 87.81 269 PHE A N 1
ATOM 2214 C CA . PHE A 1 269 ? -2.597 4.216 17.906 1.00 87.81 269 PHE A CA 1
ATOM 2215 C C . PHE A 1 269 ? -2.695 4.582 19.392 1.00 87.81 269 PHE A C 1
ATOM 2217 O O . PHE A 1 269 ? -3.801 4.782 19.884 1.00 87.81 269 PHE A O 1
ATOM 2224 N N . ALA A 1 270 ? -1.583 4.732 20.113 1.00 87.38 270 ALA A N 1
ATOM 2225 C CA . ALA A 1 270 ? -1.587 5.184 21.501 1.00 87.38 270 ALA A CA 1
ATOM 2226 C C . ALA A 1 270 ? -2.073 6.630 21.619 1.00 87.38 270 ALA A C 1
ATOM 2228 O O . ALA A 1 270 ? -2.904 6.915 22.472 1.00 87.38 270 ALA A O 1
ATOM 2229 N N . GLU A 1 271 ? -1.634 7.541 20.753 1.00 84.25 271 GLU A N 1
ATOM 2230 C CA . GLU A 1 271 ? -2.150 8.915 20.693 1.00 84.25 271 GLU A CA 1
ATOM 2231 C C . GLU A 1 271 ? -3.657 8.940 20.428 1.00 84.25 271 GLU A C 1
ATOM 2233 O O . GLU A 1 271 ? -4.385 9.764 20.986 1.00 84.25 271 GLU A O 1
ATOM 2238 N N . LEU A 1 272 ? -4.143 7.994 19.627 1.00 78.50 272 LEU A N 1
ATOM 2239 C CA . LEU A 1 272 ? -5.559 7.874 19.332 1.00 78.50 272 LEU A CA 1
ATOM 2240 C C . LEU A 1 272 ? -6.372 7.255 20.480 1.00 78.50 272 LEU A C 1
ATOM 2242 O O . LEU A 1 272 ? -7.506 7.661 20.716 1.00 78.50 272 LEU A O 1
ATOM 2246 N N . LEU A 1 273 ? -5.806 6.278 21.192 1.00 74.38 273 LEU A N 1
ATOM 2247 C CA . LEU A 1 273 ? -6.489 5.528 22.248 1.00 74.38 273 LEU A CA 1
ATOM 2248 C C . LEU A 1 273 ? -6.276 6.108 23.654 1.00 74.38 273 LEU A C 1
ATOM 2250 O O . LEU A 1 273 ? -7.004 5.737 24.566 1.00 74.38 273 LEU A O 1
ATOM 2254 N N . SER A 1 274 ? -5.286 6.970 23.879 1.00 73.94 274 SER A N 1
ATOM 2255 C CA . SER A 1 274 ? -4.984 7.538 25.207 1.00 73.94 274 SER A CA 1
ATOM 2256 C C . SER A 1 274 ? -5.850 8.743 25.588 1.00 73.94 274 SER A C 1
ATOM 2258 O O . SER A 1 274 ? -5.822 9.161 26.745 1.00 73.94 274 SER A O 1
ATOM 2260 N N . ASN A 1 275 ? -6.612 9.283 24.636 1.00 56.16 275 ASN A N 1
ATOM 2261 C CA . ASN A 1 275 ? -7.606 10.340 24.848 1.00 56.16 275 ASN A CA 1
ATOM 2262 C C . ASN A 1 275 ? -9.018 9.753 24.894 1.00 56.16 275 ASN A C 1
ATOM 2264 O O . ASN A 1 275 ? -9.949 10.508 25.236 1.00 56.16 275 ASN A O 1
#

Secondary structure (DSSP, 8-state):
---PPPPP----TT---------------PPEEEE-SSSEEEEEETTEEEEEEE----SSEEEEEE-S-HHHHHHTTHHHHHHHHHHHHHH-------TTS--SEEEEEEEPPTT---SSS-HHHHHHHHHHHHHHTGGGBTTTBPPEEEEEEETTEEEEEEE---SEEHHHHHHHSPPPTT-SS----GGGS-HHHHHHHHHHHHHHHHHHHHHTTTEE-S--STTSEEE-TT--EEE---TT-EEGGGS-TTS-HHHHHHHHHHHHHHHHH--

Sequence (275 aa):
MQIAVPRVSTTHKNGWRDVVYQSSTMSRKHTRLDFNTSPHWVLHSPFANLYATIDSKRKKAHVLTLQSSLLARFLNRLPFILQWLVNHLIYGKATLWPGWILPQKIVVKRFPPEGYKSDEIPAYQLRDYELQAYNDLHELQGRVIPRCYGSVQMQSETGIILEWIPGETLLDWFKRQPKQQGNEQHKLDRSQLSKEDLEWLNAIYSKAKVAVSEISKYFIHGDIHFENILIGPDTRVIIIDFENSIPETMASEEDDALERNNIDLDRMFAELLSN